Protein AF-A0A954I472-F1 (afdb_monomer)

Radius of gyration: 17.05 Å; Cα contacts (8 Å, |Δi|>4): 274; chains: 1; bounding box: 44×29×44 Å

Mean predicted aligned error: 8.63 Å

Solvent-accessible surface area (backbone atoms only — not comparable to full-atom values): 10928 Å² total; per-residue (Å²): 135,86,69,64,40,75,51,78,44,77,66,88,64,88,88,48,80,73,47,54,65,48,53,52,50,39,52,50,51,48,50,56,46,44,71,44,82,52,88,18,34,58,42,35,77,46,75,53,66,62,86,66,37,33,38,36,34,27,60,54,75,62,58,48,28,46,44,59,49,30,72,79,62,45,45,43,57,71,71,59,41,50,52,45,49,52,29,38,50,54,28,48,53,59,34,42,78,69,76,44,56,43,78,67,48,40,39,74,31,32,31,38,30,80,84,71,50,30,26,32,46,81,72,21,58,81,48,67,66,48,69,81,51,75,83,79,74,65,86,84,77,63,68,76,69,64,32,60,33,73,55,66,80,76,40,94,80,68,60,63,64,41,42,54,47,7,49,54,31,35,50,46,25,36,58,64,62,41,76,63,49,64,88,75,70,77,75,76,82,126

Foldseek 3Di:
DFDKDKDKDQPDDDPDPVVVVLVVLLVVVLVLQCVDDDQAAWHFPDWDDDVRITMTITGDFAFAFQLVCCVVPPADDPVLLVLQLVSNCVSLVSCQVVVFAQQADARRQWTQGPVRHIYGYRRCSVVSNCLVVPPDDDPPPPPPCLQFDPCVVVDSDDHNVRVVSSSVQRSCCRHHVDRSDPPVPVVPPD

Secondary structure (DSSP, 8-state):
---EEEEEEE----S-THHHHHHHHHHHHHHHHHH---TTBPPEEEEEEETTEEEEEEE---EEEHHHHHHHH-SPPHHHHHHHHHHHHHHHHHHHTTT-------GGGEEEETTS-EEE---STTTTTTTT-TTT--TTSSS-GGG--THHHH-S---THHHHHHHHHHHHHHHHSS-SS-GGGGG---

Nearest PDB structures (foldseek):
  4eqm-assembly3_C  TM=9.198E-01  e=1.123E-14  Staphylococcus aureus subsp. aureus N315
  4czt-assembly2_B  TM=7.928E-01  e=5.624E-11  Arabidopsis thaliana
  5he1-assembly1_A  TM=7.602E-01  e=1.270E-10  Homo sapiens
  4ct1-assembly1_A  TM=7.633E-01  e=7.335E-10  Homo sapiens
  6hho-assembly1_A  TM=7.392E-01  e=4.444E-10  Homo sapiens

Sequence (190 aa):
MQKQVVKCLWLMGSGNPSDSAFVDRFQQEARIAAEMTHQNLVRVTHVDRLGELHYLVMEYVEGEDCARRVERTGPMDEETALTVLLGAARGLGYAHQRGIVHRDVKPANLMISAHGEVKVIDLGLARAIDSTRQLGATIGTLGTPLYMAPEQWQSANVDATADVWALGAVLHFLLTGRSPIPEHATDTAT

Structure (mmCIF, N/CA/C/O backbone):
data_AF-A0A954I472-F1
#
_entry.id   AF-A0A954I472-F1
#
loop_
_atom_site.group_PDB
_atom_site.id
_atom_site.type_symbol
_atom_site.label_atom_id
_atom_site.label_alt_id
_atom_site.label_comp_id
_atom_site.label_asym_id
_atom_site.label_entity_id
_atom_site.label_seq_id
_atom_site.pdbx_PDB_ins_code
_atom_site.Cartn_x
_atom_site.Cartn_y
_atom_site.Cartn_z
_atom_site.occupancy
_atom_site.B_iso_or_equiv
_atom_site.auth_seq_id
_atom_site.auth_comp_id
_atom_site.auth_asym_id
_atom_site.auth_atom_id
_atom_site.pdbx_PDB_model_num
ATOM 1 N N . MET A 1 1 ? -17.778 4.203 -21.882 1.00 59.75 1 MET A N 1
ATOM 2 C CA . MET A 1 1 ? -16.333 4.504 -21.987 1.00 59.75 1 MET A CA 1
ATOM 3 C C . MET A 1 1 ? -15.682 4.027 -20.698 1.00 59.75 1 MET A C 1
ATOM 5 O O . MET A 1 1 ? -16.197 4.370 -19.642 1.00 59.75 1 MET A O 1
ATOM 9 N N . GLN A 1 2 ? -14.655 3.180 -20.759 1.00 82.25 2 GLN A N 1
ATOM 10 C CA . GLN A 1 2 ? -14.005 2.647 -19.557 1.00 82.25 2 GLN A CA 1
ATOM 11 C C . GLN A 1 2 ? -12.996 3.679 -19.029 1.00 82.25 2 GLN A C 1
ATOM 13 O O . GLN A 1 2 ? -12.154 4.145 -19.794 1.00 82.25 2 GLN A O 1
ATOM 18 N N . LYS A 1 3 ? -13.114 4.087 -17.757 1.00 91.44 3 LYS A N 1
ATOM 19 C CA . LYS A 1 3 ? -12.169 5.023 -17.123 1.00 91.44 3 LYS A CA 1
ATOM 20 C C . LYS A 1 3 ? -10.831 4.314 -16.871 1.00 91.44 3 LYS A C 1
ATOM 22 O O . LYS A 1 3 ? -10.816 3.140 -16.501 1.00 91.44 3 LYS A O 1
ATOM 27 N N . GLN A 1 4 ? -9.728 5.035 -17.042 1.00 91.88 4 GLN A N 1
ATOM 28 C CA . GLN A 1 4 ? -8.368 4.562 -16.770 1.00 91.88 4 GLN A CA 1
ATOM 29 C C . GLN A 1 4 ? -7.569 5.650 -16.054 1.00 91.88 4 GLN A C 1
ATOM 31 O O . GLN A 1 4 ? -7.871 6.837 -16.187 1.00 91.88 4 GLN A O 1
ATOM 36 N N . VAL A 1 5 ? -6.552 5.235 -15.303 1.00 91.19 5 VAL A N 1
ATOM 37 C CA . VAL A 1 5 ? -5.577 6.131 -14.672 1.00 91.19 5 VAL A CA 1
ATOM 38 C C . VAL A 1 5 ? -4.270 6.031 -15.440 1.00 91.19 5 VAL A C 1
ATOM 40 O O . VAL A 1 5 ? -3.798 4.928 -15.703 1.00 91.19 5 VAL A O 1
ATOM 43 N N . VAL A 1 6 ? -3.676 7.176 -15.777 1.00 89.69 6 VAL A N 1
ATOM 44 C CA . VAL A 1 6 ? -2.341 7.239 -16.380 1.00 89.69 6 VAL A CA 1
ATOM 45 C C . VAL A 1 6 ? -1.385 7.843 -15.36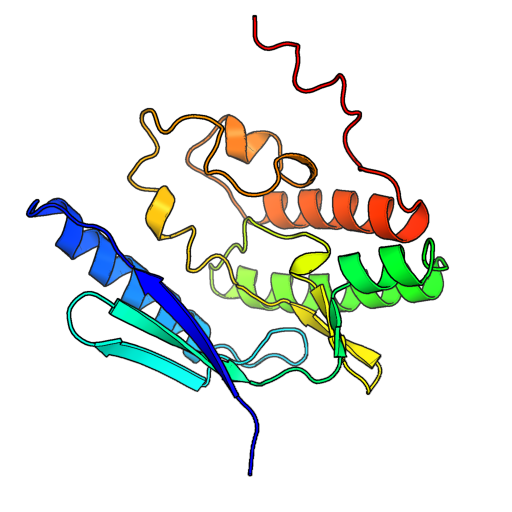4 1.00 89.69 6 VAL A C 1
ATOM 47 O O . VAL A 1 6 ? -1.548 8.995 -14.961 1.00 89.69 6 VAL A O 1
ATOM 50 N N . LYS A 1 7 ? -0.391 7.062 -14.940 1.00 84.50 7 LYS A N 1
ATOM 51 C CA . LYS A 1 7 ? 0.693 7.532 -14.079 1.00 84.50 7 LYS A CA 1
ATOM 52 C C . LYS A 1 7 ? 1.907 7.851 -14.937 1.00 84.50 7 LYS A C 1
ATOM 54 O O . LYS A 1 7 ? 2.440 6.966 -15.597 1.00 84.50 7 LYS A O 1
ATOM 59 N N . CYS A 1 8 ? 2.330 9.107 -14.900 1.00 83.31 8 CYS A N 1
ATOM 60 C CA . CYS A 1 8 ? 3.475 9.629 -15.639 1.00 83.31 8 CYS A CA 1
ATOM 61 C C . CYS A 1 8 ? 4.710 9.685 -14.731 1.00 83.31 8 CYS A C 1
ATOM 63 O O . CYS A 1 8 ? 4.633 10.213 -13.623 1.00 83.31 8 CYS A O 1
ATOM 65 N N . LEU A 1 9 ? 5.843 9.163 -15.200 1.00 73.88 9 LEU A N 1
ATOM 66 C CA . LEU A 1 9 ? 7.127 9.192 -14.509 1.00 73.88 9 LEU A CA 1
ATOM 67 C C . LEU A 1 9 ? 8.180 9.806 -15.428 1.00 73.88 9 LEU A C 1
ATOM 69 O O . LEU A 1 9 ? 8.495 9.268 -16.489 1.00 73.88 9 LEU A O 1
ATOM 73 N N . TRP A 1 10 ? 8.743 10.929 -14.990 1.00 68.69 10 TRP A N 1
ATOM 74 C CA . TRP A 1 10 ? 9.918 11.510 -15.624 1.00 68.69 10 TRP A CA 1
ATOM 75 C C . TRP A 1 10 ? 11.168 10.859 -15.056 1.00 68.69 10 TRP A C 1
ATOM 77 O O . TRP A 1 10 ? 11.523 11.063 -13.893 1.00 68.69 10 TRP A O 1
ATOM 87 N N . LEU A 1 11 ? 11.837 10.072 -15.889 1.00 63.81 11 LEU A N 1
ATOM 88 C CA . LEU A 1 11 ? 13.130 9.507 -15.559 1.00 63.81 11 LEU A CA 1
ATOM 89 C C . LEU A 1 11 ? 14.194 10.538 -15.945 1.00 63.81 11 LEU A C 1
ATOM 91 O O . LEU A 1 11 ? 14.667 10.578 -17.071 1.00 63.81 11 LEU A O 1
ATOM 95 N N . MET A 1 12 ? 14.516 11.445 -15.021 1.00 52.91 12 MET A N 1
ATOM 96 C CA . MET A 1 12 ? 15.586 12.427 -15.228 1.00 52.91 12 MET A CA 1
ATOM 97 C C . MET A 1 12 ? 16.940 11.697 -15.250 1.00 52.91 12 MET A C 1
ATOM 99 O O . MET A 1 12 ? 17.473 11.345 -14.192 1.00 52.91 12 MET A O 1
ATOM 103 N N . GLY A 1 13 ? 17.465 11.459 -16.455 1.00 53.47 13 GLY A N 1
ATOM 104 C CA . GLY A 1 13 ? 18.795 10.913 -16.721 1.00 53.47 13 GLY A CA 1
ATOM 105 C C . GLY A 1 13 ? 19.648 11.919 -17.489 1.00 53.47 13 GLY A C 1
ATOM 106 O O . GLY A 1 13 ? 19.441 12.171 -18.675 1.00 53.47 13 GLY A O 1
ATOM 107 N N . SER A 1 14 ? 20.598 12.550 -16.805 1.00 45.19 14 SER A N 1
ATOM 108 C CA . SER A 1 14 ? 21.612 13.401 -17.420 1.00 45.19 14 SER A CA 1
ATOM 109 C C . SER A 1 14 ? 22.670 12.528 -18.110 1.00 45.19 14 SER A C 1
ATOM 111 O O . SER A 1 14 ? 23.730 12.289 -17.543 1.00 45.19 14 SER A O 1
ATOM 113 N N . GLY A 1 15 ? 22.383 12.038 -19.318 1.00 43.59 15 GLY A N 1
ATOM 114 C CA . GLY A 1 15 ? 23.375 11.582 -20.304 1.00 43.59 15 GLY A CA 1
ATOM 115 C C . GLY A 1 15 ? 24.413 10.529 -19.876 1.00 43.59 15 GLY A C 1
ATOM 116 O O . GLY A 1 15 ? 25.481 10.494 -20.487 1.00 43.59 15 GLY A O 1
ATOM 117 N N . ASN A 1 16 ? 24.159 9.690 -18.864 1.00 48.69 16 ASN A N 1
ATOM 118 C CA . ASN A 1 16 ? 25.148 8.732 -18.348 1.00 48.69 16 ASN A CA 1
ATOM 119 C C . ASN A 1 16 ? 24.762 7.278 -18.720 1.00 48.69 16 ASN A C 1
ATOM 121 O O . ASN A 1 16 ? 23.596 6.915 -18.579 1.00 48.69 16 ASN A O 1
ATOM 125 N N . PRO A 1 17 ? 25.687 6.389 -19.146 1.00 41.56 17 PRO A N 1
ATOM 126 C CA . PRO A 1 17 ? 25.362 5.013 -19.559 1.00 41.56 17 PRO A CA 1
ATOM 127 C C . PRO A 1 17 ? 24.676 4.148 -18.486 1.00 41.56 17 PRO A C 1
ATOM 129 O O . PRO A 1 17 ? 23.981 3.189 -18.826 1.00 41.56 17 PRO A O 1
ATOM 132 N N . SER A 1 18 ? 24.818 4.507 -17.205 1.00 50.25 18 SER A N 1
ATOM 133 C CA . SER A 1 18 ? 24.086 3.923 -16.070 1.00 50.25 18 SER A CA 1
ATOM 134 C C . SER A 1 18 ? 22.563 4.101 -16.148 1.00 50.25 18 SER A C 1
ATOM 136 O O . SER A 1 18 ? 21.836 3.347 -15.503 1.00 50.25 18 SER A O 1
ATOM 138 N N . ASP A 1 19 ? 22.076 5.053 -16.949 1.00 56.69 19 ASP A N 1
ATOM 139 C CA . ASP A 1 19 ? 20.646 5.308 -17.150 1.00 56.69 19 ASP A CA 1
ATOM 140 C C . ASP A 1 19 ? 19.985 4.233 -18.039 1.00 56.69 19 ASP A C 1
ATOM 142 O O . ASP A 1 19 ? 18.796 3.964 -17.895 1.00 56.69 19 ASP A O 1
ATOM 146 N N . SER A 1 20 ? 20.746 3.538 -18.899 1.00 59.66 20 SER A N 1
ATOM 147 C CA . SER A 1 20 ? 20.203 2.474 -19.768 1.00 59.66 20 SER A CA 1
ATOM 148 C C . SER A 1 20 ? 19.774 1.226 -18.985 1.00 59.66 20 SER A C 1
ATOM 150 O O . SER A 1 20 ? 18.615 0.825 -19.052 1.00 59.66 20 SER A O 1
ATOM 152 N N . ALA A 1 21 ? 20.661 0.686 -18.141 1.00 63.38 21 ALA A N 1
ATOM 153 C CA . ALA A 1 21 ? 20.370 -0.461 -17.274 1.00 63.38 21 ALA A CA 1
ATOM 154 C C . ALA A 1 21 ? 19.222 -0.177 -16.286 1.00 63.38 21 ALA A C 1
ATOM 156 O O . ALA A 1 21 ? 18.494 -1.076 -15.862 1.00 63.38 21 ALA A O 1
ATOM 157 N N . PHE A 1 22 ? 19.055 1.092 -15.925 1.00 63.88 22 PHE A N 1
ATOM 158 C CA . PHE A 1 22 ? 17.978 1.579 -15.083 1.00 63.88 22 PHE A CA 1
ATOM 159 C C . PHE A 1 22 ? 16.623 1.578 -15.804 1.00 63.88 22 PHE A C 1
ATOM 161 O O . PHE A 1 22 ? 15.646 1.049 -15.266 1.00 63.88 22 PHE A O 1
ATOM 168 N N . VAL A 1 23 ? 16.565 2.119 -17.027 1.00 67.62 23 VAL A N 1
ATOM 169 C CA . VAL A 1 23 ? 15.349 2.089 -17.851 1.00 67.62 23 VAL A CA 1
ATOM 170 C C . VAL A 1 23 ? 14.958 0.644 -18.158 1.00 67.62 23 VAL A C 1
ATOM 172 O O . VAL A 1 23 ? 13.776 0.308 -18.076 1.00 67.62 23 VAL A O 1
ATOM 175 N N . ASP A 1 24 ? 15.931 -0.226 -18.429 1.00 69.44 24 ASP A N 1
ATOM 176 C CA . ASP A 1 24 ? 15.692 -1.648 -18.691 1.00 69.44 24 ASP A CA 1
ATOM 177 C C . ASP A 1 24 ? 15.097 -2.361 -17.470 1.00 69.44 24 ASP A C 1
ATOM 179 O O . ASP A 1 24 ? 14.124 -3.106 -17.599 1.00 69.44 24 ASP A O 1
ATOM 183 N N . ARG A 1 25 ? 15.607 -2.083 -16.262 1.00 68.75 25 ARG A N 1
ATOM 184 C CA . ARG A 1 25 ? 15.049 -2.637 -15.020 1.00 68.75 25 ARG A CA 1
ATOM 185 C C . ARG A 1 25 ? 13.634 -2.135 -14.751 1.00 68.75 25 ARG A C 1
ATOM 187 O O . ARG A 1 25 ? 12.764 -2.935 -14.419 1.00 68.75 25 ARG A O 1
ATOM 194 N N . PHE A 1 26 ? 13.389 -0.836 -14.919 1.00 71.50 26 PHE A N 1
ATOM 195 C CA . PHE A 1 26 ? 12.051 -0.265 -14.772 1.00 71.50 26 PHE A CA 1
ATOM 196 C C . PHE A 1 26 ? 11.061 -0.917 -15.745 1.00 71.50 26 PHE A C 1
ATOM 198 O O . PHE A 1 26 ? 9.981 -1.341 -15.338 1.00 71.50 26 PHE A O 1
ATOM 205 N N . GLN A 1 27 ? 11.440 -1.057 -17.019 1.00 73.06 27 GLN A N 1
ATOM 206 C CA . GLN A 1 27 ? 10.610 -1.733 -18.014 1.00 73.06 27 GLN A CA 1
ATOM 207 C C . GLN A 1 27 ? 10.380 -3.204 -17.664 1.00 73.06 27 GLN A C 1
ATOM 209 O O . GLN A 1 27 ? 9.270 -3.696 -17.857 1.00 73.06 27 GLN A O 1
ATOM 214 N N . GLN A 1 28 ? 11.389 -3.903 -17.141 1.00 73.88 28 GLN A N 1
ATOM 215 C CA . GLN A 1 28 ? 11.257 -5.295 -16.719 1.00 73.88 28 GLN A CA 1
ATOM 216 C C . GLN A 1 28 ? 10.264 -5.441 -15.561 1.00 73.88 28 GLN A C 1
ATOM 218 O O . GLN A 1 28 ? 9.344 -6.251 -15.647 1.00 73.88 28 GLN A O 1
ATOM 223 N N . GLU A 1 29 ? 10.397 -4.644 -14.501 1.00 72.38 29 GLU A N 1
ATOM 224 C CA . GLU A 1 29 ? 9.479 -4.698 -13.357 1.00 72.38 29 GLU A CA 1
ATOM 225 C C . GLU A 1 29 ? 8.057 -4.284 -13.759 1.00 72.38 29 GLU A C 1
ATOM 227 O O . GLU A 1 29 ? 7.082 -4.919 -13.355 1.00 72.38 29 GLU A O 1
ATOM 232 N N . ALA A 1 30 ? 7.923 -3.284 -14.633 1.00 74.62 30 ALA A N 1
ATOM 233 C CA . ALA A 1 30 ? 6.630 -2.846 -15.138 1.00 74.62 30 ALA A CA 1
ATOM 234 C C . ALA A 1 30 ? 5.953 -3.899 -16.038 1.00 74.62 30 ALA A C 1
ATOM 236 O O . ALA A 1 30 ? 4.733 -4.045 -15.982 1.00 74.62 30 ALA A O 1
ATOM 237 N N . ARG A 1 31 ? 6.719 -4.683 -16.812 1.00 78.44 31 ARG A N 1
ATOM 238 C CA . ARG A 1 31 ? 6.199 -5.845 -17.559 1.00 78.44 31 ARG A CA 1
ATOM 239 C C . ARG A 1 31 ? 5.694 -6.934 -16.621 1.00 78.44 31 ARG A C 1
ATOM 241 O O . ARG A 1 31 ? 4.576 -7.401 -16.807 1.00 78.44 31 ARG A O 1
ATOM 248 N N . ILE A 1 32 ? 6.462 -7.278 -15.584 1.00 79.19 32 ILE A N 1
ATOM 249 C CA . ILE A 1 32 ? 6.023 -8.267 -14.587 1.00 79.19 32 ILE A CA 1
ATOM 250 C C . ILE A 1 32 ? 4.729 -7.783 -13.917 1.00 79.19 32 ILE A C 1
ATOM 252 O O . ILE A 1 32 ? 3.778 -8.549 -13.804 1.00 79.19 32 ILE A O 1
ATOM 256 N N . ALA A 1 33 ? 4.639 -6.502 -13.548 1.00 78.44 33 ALA A N 1
ATOM 257 C CA . ALA A 1 33 ? 3.417 -5.933 -12.982 1.00 78.44 33 ALA A CA 1
ATOM 258 C C . ALA A 1 33 ? 2.229 -5.926 -13.963 1.00 78.44 33 ALA A C 1
ATOM 260 O O . ALA A 1 33 ? 1.092 -6.103 -13.532 1.00 78.44 33 ALA A O 1
ATOM 261 N N . ALA A 1 34 ? 2.464 -5.767 -15.269 1.00 81.88 34 ALA A N 1
ATOM 262 C CA . ALA A 1 34 ? 1.420 -5.871 -16.293 1.00 81.88 34 ALA A CA 1
ATOM 263 C C . ALA A 1 34 ? 0.890 -7.306 -16.471 1.00 81.88 34 ALA A C 1
ATOM 265 O O . ALA A 1 34 ? -0.274 -7.498 -16.819 1.00 81.88 34 ALA A O 1
ATOM 266 N N . GLU A 1 35 ? 1.705 -8.322 -16.186 1.00 84.88 35 GLU A N 1
ATOM 267 C CA . GLU 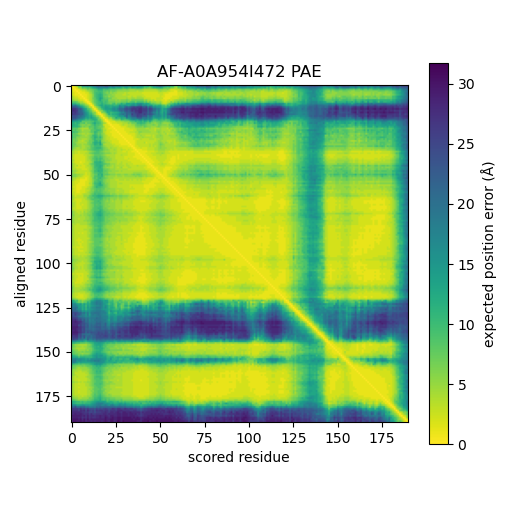A 1 35 ? 1.287 -9.731 -16.198 1.00 84.88 35 GLU A CA 1
ATOM 268 C C . GLU A 1 35 ? 0.516 -10.133 -14.926 1.00 84.88 35 GLU A C 1
ATOM 270 O O . GLU A 1 35 ? -0.132 -11.183 -14.868 1.00 84.88 35 GLU A O 1
ATOM 275 N N . MET A 1 36 ? 0.549 -9.303 -13.883 1.00 86.75 36 MET A N 1
ATOM 276 C CA . MET A 1 36 ? -0.114 -9.591 -12.619 1.00 86.75 36 MET A CA 1
ATOM 277 C C . MET A 1 36 ? -1.614 -9.306 -12.684 1.00 86.75 36 MET A C 1
ATOM 279 O O . MET A 1 36 ? -2.059 -8.170 -12.820 1.00 86.75 36 MET A O 1
ATOM 283 N N . THR A 1 37 ? -2.412 -10.355 -12.485 1.00 91.50 37 THR A N 1
ATOM 284 C CA . THR A 1 37 ? -3.864 -10.243 -12.324 1.00 91.50 37 THR A CA 1
ATOM 285 C C . THR A 1 37 ? -4.280 -10.835 -10.985 1.00 91.50 37 THR A C 1
ATOM 287 O O . THR A 1 37 ? -4.199 -12.042 -10.776 1.00 91.50 37 THR A O 1
ATOM 290 N N . HIS A 1 38 ? -4.735 -9.979 -10.071 1.00 95.44 38 HIS A N 1
ATOM 291 C CA . HIS A 1 38 ? -5.247 -10.385 -8.767 1.00 95.44 38 HIS A CA 1
ATOM 292 C C . HIS A 1 38 ? -6.327 -9.404 -8.302 1.00 95.44 38 HIS A C 1
ATOM 294 O O . HIS A 1 38 ? -6.191 -8.201 -8.505 1.00 95.44 38 HIS A O 1
ATOM 300 N N . GLN A 1 39 ? -7.384 -9.895 -7.646 1.00 95.75 39 GLN A N 1
ATOM 301 C CA . GLN A 1 39 ? -8.519 -9.057 -7.227 1.00 95.75 39 GLN A CA 1
ATOM 302 C C . GLN A 1 39 ? -8.089 -7.888 -6.318 1.00 95.75 39 GLN A C 1
ATOM 304 O O . GLN A 1 39 ? -8.615 -6.785 -6.436 1.00 95.75 39 GLN A O 1
ATOM 309 N N . ASN A 1 40 ? -7.081 -8.119 -5.466 1.00 97.44 40 ASN A N 1
ATOM 310 C CA . ASN A 1 40 ? -6.581 -7.141 -4.499 1.00 97.44 40 ASN A CA 1
ATOM 311 C C . ASN A 1 40 ? -5.381 -6.317 -4.982 1.00 97.44 40 ASN A C 1
ATOM 313 O O . ASN A 1 40 ? -4.751 -5.640 -4.177 1.00 97.44 40 ASN A O 1
ATOM 317 N N . LEU A 1 41 ? -5.046 -6.373 -6.269 1.00 95.00 41 LEU A N 1
ATOM 318 C CA . LEU A 1 41 ? -4.034 -5.514 -6.876 1.00 95.00 41 LEU A CA 1
ATOM 319 C C . LEU A 1 41 ? -4.678 -4.674 -7.973 1.00 95.00 41 LEU A C 1
ATOM 321 O O . LEU A 1 41 ? -5.605 -5.129 -8.647 1.00 95.00 41 LEU A O 1
ATOM 325 N N . VAL A 1 42 ? -4.190 -3.450 -8.153 1.00 92.94 42 VAL A N 1
ATOM 326 C CA . VAL A 1 42 ? -4.563 -2.649 -9.316 1.00 92.94 42 VAL A CA 1
ATOM 327 C C . VAL A 1 42 ? -3.996 -3.292 -10.573 1.00 92.94 42 VAL A C 1
ATOM 329 O O . VAL A 1 42 ? -2.805 -3.602 -10.653 1.00 92.94 42 VAL A O 1
ATOM 332 N N . ARG A 1 43 ? -4.850 -3.508 -11.568 1.00 91.06 43 ARG A N 1
ATOM 333 C CA . ARG A 1 43 ? -4.406 -4.039 -12.854 1.00 91.06 43 ARG A CA 1
ATOM 334 C C . ARG A 1 43 ? -3.713 -2.951 -13.666 1.00 91.06 43 ARG A C 1
ATOM 336 O O . ARG A 1 43 ? -4.339 -1.959 -14.046 1.00 91.06 43 ARG A O 1
ATOM 343 N N . VAL A 1 44 ? -2.449 -3.186 -13.997 1.00 88.56 44 VAL A N 1
ATOM 344 C CA . VAL A 1 44 ? -1.723 -2.428 -15.020 1.00 88.56 44 VAL A CA 1
ATOM 345 C C . VAL A 1 44 ? -2.135 -2.982 -16.383 1.00 88.56 44 VAL A C 1
ATOM 347 O O . VAL A 1 44 ? -2.009 -4.174 -16.636 1.00 88.56 44 VAL A O 1
ATOM 350 N N . THR A 1 45 ? -2.682 -2.135 -17.251 1.00 86.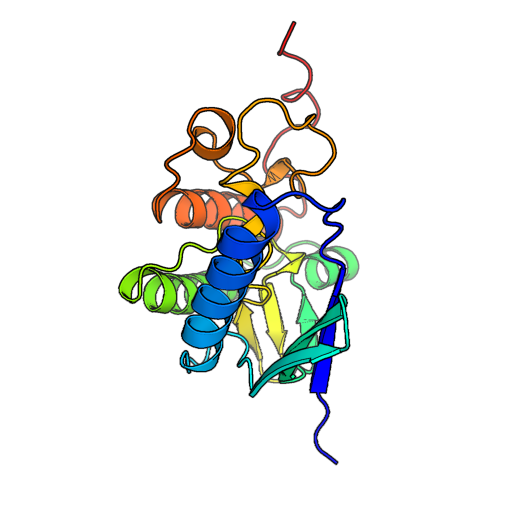62 45 THR A N 1
ATOM 351 C CA . THR A 1 45 ? -3.141 -2.542 -18.588 1.00 86.62 45 THR A CA 1
ATOM 352 C C . THR A 1 45 ? -2.112 -2.271 -19.671 1.00 86.62 45 THR A C 1
ATOM 354 O O . THR A 1 45 ? -2.084 -2.986 -20.665 1.00 86.62 45 THR A O 1
ATOM 357 N N . HIS A 1 46 ? -1.306 -1.220 -19.512 1.00 86.12 46 HIS A N 1
ATOM 358 C CA . HIS A 1 46 ? -0.300 -0.837 -20.500 1.00 86.12 46 HIS A CA 1
ATOM 359 C C . HIS A 1 46 ? 0.877 -0.151 -19.819 1.00 86.12 46 HIS A C 1
ATOM 361 O O . HIS A 1 46 ? 0.696 0.566 -18.834 1.00 86.12 46 HIS A O 1
ATOM 367 N N . VAL A 1 47 ? 2.070 -0.343 -20.362 1.00 82.81 47 VAL A N 1
ATOM 368 C CA . VAL A 1 47 ? 3.298 0.331 -19.936 1.00 82.81 47 VAL A CA 1
ATOM 369 C C . VAL A 1 47 ? 4.017 0.769 -21.195 1.00 82.81 47 VAL A C 1
ATOM 371 O O . VAL A 1 47 ? 4.231 -0.047 -22.089 1.00 82.81 47 VAL A O 1
ATOM 374 N N . ASP A 1 48 ? 4.390 2.041 -21.270 1.00 84.38 48 ASP A N 1
ATOM 375 C CA . ASP A 1 48 ? 5.029 2.580 -22.466 1.00 84.38 48 ASP A CA 1
ATOM 376 C C . ASP A 1 48 ? 5.873 3.825 -22.156 1.00 84.38 48 ASP A C 1
ATOM 378 O O . ASP A 1 48 ? 6.016 4.245 -21.000 1.00 84.38 48 ASP A O 1
ATOM 382 N N . ARG A 1 49 ? 6.441 4.425 -23.205 1.00 82.62 49 ARG A N 1
ATOM 383 C CA . ARG A 1 49 ? 7.165 5.693 -23.137 1.00 82.62 49 ARG A CA 1
ATOM 384 C C . ARG A 1 49 ? 6.867 6.612 -24.317 1.00 82.62 49 ARG A C 1
ATOM 386 O O . ARG A 1 49 ? 6.618 6.167 -25.433 1.00 82.62 49 ARG A O 1
ATOM 393 N N . LEU A 1 50 ? 6.972 7.911 -24.073 1.00 82.50 50 LEU A N 1
ATOM 394 C CA . LEU A 1 50 ? 6.947 8.962 -25.083 1.00 82.50 50 LEU A CA 1
ATOM 395 C C . LEU A 1 50 ? 8.187 9.847 -24.904 1.00 82.50 50 LEU A C 1
ATOM 397 O O . LEU A 1 50 ? 8.220 10.720 -24.038 1.00 82.50 50 LEU A O 1
ATOM 401 N N . GLY A 1 51 ? 9.227 9.596 -25.703 1.00 83.44 51 GLY A N 1
ATOM 402 C CA . GLY A 1 51 ? 10.554 10.167 -25.450 1.00 83.44 51 GLY A CA 1
ATOM 403 C C . GLY A 1 51 ? 11.099 9.679 -24.104 1.00 83.44 51 GLY A C 1
ATOM 404 O O . GLY A 1 51 ? 11.143 8.473 -23.868 1.00 83.44 51 GLY A O 1
ATOM 405 N N . GLU A 1 52 ? 11.438 10.621 -23.222 1.00 77.12 52 GLU A N 1
ATOM 406 C CA . GLU A 1 52 ? 11.924 10.362 -21.853 1.00 77.12 52 GLU A CA 1
ATOM 407 C C . GLU A 1 52 ? 10.794 10.185 -20.821 1.00 77.12 52 GLU A C 1
ATOM 409 O O . GLU A 1 52 ? 11.032 9.836 -19.662 1.00 77.12 52 GLU A O 1
ATOM 414 N N . LEU A 1 53 ? 9.542 10.439 -21.219 1.00 79.69 53 LEU A N 1
ATOM 415 C CA . LEU A 1 53 ? 8.395 10.266 -20.340 1.00 79.69 53 LEU A CA 1
ATOM 416 C C . LEU A 1 53 ? 7.954 8.805 -20.348 1.00 79.69 53 LEU A C 1
ATOM 418 O O . LEU A 1 53 ? 7.404 8.324 -21.337 1.00 79.69 53 LEU A O 1
ATOM 422 N N . HIS A 1 54 ? 8.109 8.127 -19.219 1.00 80.06 54 HIS A N 1
ATOM 423 C CA . HIS A 1 54 ? 7.527 6.810 -19.007 1.00 80.06 54 HIS A CA 1
ATOM 424 C C . HIS A 1 54 ? 6.117 6.940 -18.446 1.00 80.06 54 HIS A C 1
ATOM 426 O O . HIS A 1 54 ? 5.838 7.830 -17.640 1.00 80.06 54 HIS A O 1
ATOM 432 N N . TYR A 1 55 ? 5.214 6.051 -18.847 1.00 83.94 55 TYR A N 1
ATOM 433 C CA . TYR A 1 55 ? 3.869 6.042 -18.295 1.00 83.94 55 TYR A CA 1
ATOM 434 C C . TYR A 1 55 ? 3.299 4.637 -18.140 1.00 83.94 55 TYR A C 1
ATOM 436 O O . TYR A 1 55 ? 3.626 3.710 -18.881 1.00 83.94 55 TYR A O 1
ATOM 444 N N . LEU A 1 56 ? 2.418 4.504 -17.151 1.00 85.62 56 LEU A N 1
ATOM 445 C CA . LEU A 1 56 ? 1.648 3.298 -16.889 1.00 85.62 56 LEU A CA 1
ATOM 446 C C . LEU A 1 56 ? 0.169 3.627 -16.974 1.00 85.62 56 LEU A C 1
ATOM 448 O O . LEU A 1 56 ? -0.301 4.573 -16.341 1.00 85.62 56 LEU A O 1
ATOM 452 N N . VAL A 1 57 ? -0.560 2.822 -17.733 1.00 89.19 57 VAL A N 1
ATOM 453 C CA . VAL A 1 57 ? -2.017 2.854 -17.791 1.00 89.19 57 VAL A CA 1
ATOM 454 C C . VAL A 1 57 ? -2.542 1.752 -16.889 1.00 89.19 57 VAL A C 1
ATOM 456 O O . VAL A 1 57 ? -2.137 0.595 -17.001 1.00 89.19 57 VAL A O 1
ATOM 459 N N . MET A 1 58 ? -3.442 2.118 -15.990 1.00 90.88 58 MET A N 1
ATOM 460 C CA . MET A 1 58 ? -3.994 1.243 -14.966 1.00 90.88 58 MET A CA 1
ATOM 461 C C . MET A 1 58 ? -5.515 1.314 -14.981 1.00 90.88 58 MET A C 1
ATOM 463 O O . MET A 1 58 ? -6.113 2.293 -15.448 1.00 90.88 58 MET A O 1
ATOM 467 N N . GLU A 1 59 ? -6.156 0.280 -14.442 1.00 92.19 59 GLU A N 1
ATOM 468 C CA . GLU A 1 59 ? -7.586 0.350 -14.175 1.00 92.19 59 GLU A CA 1
ATOM 469 C C . GLU A 1 59 ? -7.911 1.518 -13.236 1.00 92.19 59 GLU A C 1
ATOM 471 O O . GLU A 1 59 ? -7.177 1.818 -12.292 1.00 92.19 59 GLU A O 1
ATOM 476 N N . TYR A 1 60 ? -9.025 2.193 -13.504 1.00 93.12 60 TYR A N 1
ATOM 477 C CA . TYR A 1 60 ? -9.563 3.173 -12.577 1.00 93.12 60 TYR A CA 1
ATOM 478 C C . TYR A 1 60 ? -10.344 2.453 -11.479 1.00 93.12 60 TYR A C 1
ATOM 480 O O . TYR A 1 60 ? -11.351 1.804 -11.761 1.00 93.12 60 TYR A O 1
ATOM 488 N N . VAL A 1 61 ? -9.890 2.590 -10.235 1.00 94.12 61 VAL A N 1
ATOM 489 C CA . VAL A 1 61 ? -10.627 2.115 -9.062 1.00 94.12 61 VAL A CA 1
ATOM 490 C C . VAL A 1 61 ? -11.581 3.221 -8.626 1.00 94.12 61 VAL A C 1
ATOM 492 O O . VAL A 1 61 ? -11.156 4.246 -8.097 1.00 94.12 61 VAL A O 1
ATOM 495 N N . GLU A 1 62 ? -12.873 3.027 -8.875 1.00 95.06 62 GLU A N 1
ATOM 496 C CA . GLU A 1 62 ? -13.910 3.917 -8.357 1.00 95.06 62 GLU A CA 1
ATOM 497 C C . GLU A 1 62 ? -14.042 3.694 -6.852 1.00 95.06 62 GLU A C 1
ATOM 499 O O . GLU A 1 62 ? -14.454 2.618 -6.430 1.00 95.06 62 GLU A O 1
ATOM 504 N N . GLY A 1 63 ? -13.638 4.675 -6.046 1.00 95.00 63 GLY A N 1
ATOM 505 C CA . GLY A 1 63 ? -13.541 4.542 -4.596 1.00 95.00 63 GLY A CA 1
ATOM 506 C C . GLY A 1 63 ? -12.665 5.623 -3.969 1.00 95.00 63 GLY A C 1
ATOM 507 O O . GLY A 1 63 ? -12.363 6.635 -4.603 1.00 95.00 63 GLY A O 1
ATOM 508 N N . GLU A 1 64 ? -12.236 5.393 -2.732 1.00 95.81 64 GLU A N 1
ATOM 509 C CA . GLU A 1 64 ? -11.319 6.273 -1.999 1.00 95.81 64 GLU A CA 1
ATOM 510 C C . GLU A 1 64 ? -10.176 5.472 -1.365 1.00 95.81 64 GLU A C 1
ATOM 512 O O . GLU A 1 64 ? -10.321 4.286 -1.064 1.00 95.81 64 GLU A O 1
ATOM 517 N N . ASP A 1 65 ? -9.022 6.110 -1.178 1.00 97.31 65 ASP A N 1
ATOM 518 C CA . ASP A 1 65 ? -7.911 5.513 -0.443 1.00 97.31 65 ASP A CA 1
ATOM 519 C C . ASP A 1 65 ? -8.151 5.561 1.073 1.00 97.31 65 ASP A C 1
ATOM 521 O O . ASP A 1 65 ? -8.917 6.379 1.596 1.00 97.31 65 ASP A O 1
ATOM 525 N N . CYS A 1 66 ? -7.482 4.670 1.801 1.00 97.06 66 CYS A N 1
ATOM 526 C CA . CYS A 1 66 ? -7.673 4.528 3.238 1.00 97.06 66 CYS A CA 1
ATOM 527 C C . CYS A 1 66 ? -7.249 5.772 4.032 1.00 97.06 66 CYS A C 1
ATOM 529 O O . CYS A 1 66 ? -7.829 6.025 5.087 1.00 97.06 66 CYS A O 1
ATOM 531 N N . ALA A 1 67 ? -6.275 6.558 3.548 1.00 95.50 67 ALA A N 1
ATOM 532 C CA . ALA A 1 67 ? -5.900 7.814 4.203 1.00 95.50 67 ALA A CA 1
ATOM 533 C C . ALA A 1 67 ? -7.071 8.803 4.166 1.00 95.50 67 ALA A C 1
ATOM 535 O O . ALA A 1 67 ? -7.515 9.264 5.219 1.00 95.50 67 ALA A O 1
ATOM 536 N N . ARG A 1 68 ? -7.634 9.051 2.979 1.00 96.44 68 ARG A N 1
ATOM 537 C CA . ARG A 1 68 ? -8.804 9.927 2.817 1.00 96.44 68 ARG A CA 1
ATOM 538 C C . ARG A 1 68 ? -10.030 9.412 3.559 1.00 96.44 68 ARG A C 1
ATOM 540 O O . ARG A 1 68 ? -10.745 10.199 4.179 1.00 96.44 68 ARG A O 1
ATOM 547 N N . ARG A 1 69 ? -10.259 8.094 3.559 1.00 96.81 69 ARG A N 1
ATOM 548 C CA . ARG A 1 69 ? -11.373 7.485 4.299 1.00 96.81 69 ARG A CA 1
ATOM 549 C C . ARG A 1 69 ? -11.276 7.762 5.796 1.00 96.81 69 ARG A C 1
ATOM 551 O O . ARG A 1 69 ? -12.310 8.005 6.415 1.00 96.81 69 ARG A O 1
ATOM 558 N N . VAL A 1 70 ? -10.085 7.690 6.386 1.00 96.75 70 VAL A N 1
ATOM 559 C CA . VAL A 1 70 ? -9.880 7.977 7.815 1.00 96.75 70 VAL A CA 1
ATOM 560 C C . VAL A 1 70 ? -9.964 9.477 8.091 1.00 96.75 70 VAL A C 1
ATOM 562 O O . VAL A 1 70 ? -10.604 9.870 9.059 1.00 96.75 70 VAL A O 1
ATOM 565 N N . GLU A 1 71 ? -9.413 10.324 7.221 1.00 94.81 71 GLU A N 1
ATOM 566 C CA . GLU A 1 71 ? -9.515 11.787 7.341 1.00 94.81 71 GLU A CA 1
ATOM 567 C C . GLU A 1 71 ? -10.976 12.269 7.333 1.00 94.81 71 GLU A C 1
ATOM 569 O O . GLU A 1 71 ? -11.384 13.066 8.175 1.00 94.81 71 GLU A O 1
ATOM 574 N N . ARG A 1 72 ? -11.795 11.732 6.424 1.00 96.56 72 ARG A N 1
ATOM 575 C CA . ARG A 1 72 ? -13.231 12.038 6.311 1.00 96.56 72 ARG A CA 1
ATOM 576 C C . ARG A 1 72 ? -14.060 11.404 7.435 1.00 96.56 72 ARG A C 1
ATOM 578 O O . ARG A 1 72 ? -15.039 11.977 7.900 1.00 96.56 72 ARG A O 1
ATOM 585 N N . THR A 1 73 ? -13.689 10.169 7.758 1.00 96.88 73 THR A N 1
ATOM 586 C CA . THR A 1 73 ? -14.301 9.177 8.652 1.00 96.88 73 THR A CA 1
ATOM 587 C C . THR A 1 73 ? -14.167 9.358 10.153 1.00 96.88 73 THR A C 1
ATOM 589 O O . THR A 1 73 ? -15.049 8.991 10.930 1.00 96.88 73 THR A O 1
ATOM 592 N N . GLY A 1 74 ? -12.972 9.771 10.550 1.00 96.81 74 GLY A N 1
ATOM 593 C CA . GLY A 1 74 ? -12.345 9.185 11.724 1.00 96.81 74 GLY A CA 1
ATOM 594 C C . GLY A 1 74 ? -11.907 7.721 11.509 1.00 96.81 74 GLY A C 1
ATOM 595 O O . GLY A 1 74 ? -12.037 7.173 10.403 1.00 96.81 74 GLY A O 1
ATOM 596 N N . PRO A 1 75 ? -11.379 7.089 12.574 1.00 97.81 75 PRO A N 1
ATOM 597 C CA . PRO A 1 75 ? -10.872 5.720 12.544 1.00 97.81 75 PRO A CA 1
ATOM 598 C C . PRO A 1 75 ? -11.922 4.694 12.104 1.00 97.81 75 PRO A C 1
ATOM 600 O O . PRO A 1 75 ? -13.129 4.909 12.228 1.00 97.81 75 PRO A O 1
ATOM 603 N N . MET A 1 76 ? -11.448 3.571 11.578 1.00 98.00 76 MET A N 1
ATOM 604 C CA . MET A 1 76 ? -12.274 2.423 11.216 1.00 98.00 76 MET A CA 1
ATOM 605 C C . MET A 1 76 ? -12.549 1.555 12.446 1.00 98.00 76 MET A C 1
ATOM 607 O O . MET A 1 76 ? -11.723 1.482 13.357 1.00 98.00 76 MET A O 1
ATOM 611 N N . ASP A 1 77 ? -13.689 0.863 12.450 1.00 98.06 77 ASP A N 1
ATOM 612 C CA . ASP A 1 77 ? -13.886 -0.259 13.366 1.00 98.06 77 ASP A CA 1
ATOM 613 C C . ASP A 1 77 ? -12.943 -1.428 13.027 1.00 98.06 77 ASP A C 1
ATOM 615 O O . ASP A 1 77 ? -12.337 -1.493 11.951 1.00 98.06 77 ASP A O 1
ATOM 619 N N . GLU A 1 78 ? -12.800 -2.343 13.985 1.00 97.94 78 GLU A N 1
ATOM 620 C CA . GLU A 1 78 ? -11.878 -3.476 13.894 1.00 97.94 78 GLU A CA 1
ATOM 621 C C . GLU A 1 78 ? -12.170 -4.370 12.684 1.00 97.94 78 GLU A C 1
ATOM 623 O O . GLU A 1 78 ? -11.255 -4.734 11.945 1.00 97.94 78 GLU A O 1
ATOM 628 N N . GLU A 1 79 ? -13.442 -4.682 12.442 1.00 97.69 79 GLU A N 1
ATOM 629 C CA . GLU A 1 79 ? -13.863 -5.563 11.353 1.00 97.69 79 GLU A CA 1
ATOM 630 C C . GLU A 1 79 ? -13.518 -4.971 9.978 1.00 97.69 79 GLU A C 1
ATOM 632 O O . GLU A 1 79 ? -12.948 -5.650 9.114 1.00 97.69 79 GLU A O 1
ATOM 637 N N . THR A 1 80 ? -13.786 -3.679 9.788 1.00 96.94 80 THR A N 1
ATOM 638 C CA . THR A 1 80 ? -13.465 -2.950 8.560 1.00 96.94 80 THR A CA 1
ATOM 639 C C . THR A 1 80 ? -11.955 -2.877 8.354 1.00 96.94 80 THR A C 1
ATOM 641 O O . THR A 1 80 ? -11.465 -3.183 7.264 1.00 96.94 80 THR A O 1
ATOM 644 N N . ALA A 1 81 ? -11.195 -2.524 9.395 1.00 98.12 81 ALA A N 1
ATOM 645 C CA . ALA A 1 81 ? -9.740 -2.423 9.315 1.00 98.12 81 ALA A CA 1
ATOM 646 C C . ALA A 1 81 ? -9.087 -3.775 8.978 1.00 98.12 81 ALA A C 1
ATOM 648 O O . ALA A 1 81 ? -8.206 -3.840 8.117 1.00 98.12 81 ALA A O 1
ATOM 649 N N . LEU A 1 82 ? -9.549 -4.869 9.593 1.00 98.06 82 LEU A N 1
ATOM 650 C CA . LEU A 1 82 ? -9.069 -6.223 9.301 1.00 98.06 82 LEU A CA 1
ATOM 651 C C . LEU A 1 82 ? -9.451 -6.682 7.891 1.00 98.06 82 LEU A C 1
ATOM 653 O O . LEU A 1 82 ? -8.648 -7.342 7.231 1.00 98.06 82 LEU A O 1
ATOM 657 N N . THR A 1 83 ? -10.627 -6.299 7.392 1.00 97.56 83 THR A N 1
ATOM 658 C CA . THR A 1 83 ? -11.042 -6.581 6.009 1.00 97.56 83 THR A CA 1
ATOM 659 C C . THR A 1 83 ? -10.116 -5.896 5.003 1.00 97.56 83 THR A C 1
ATOM 661 O O . THR A 1 83 ? -9.647 -6.538 4.056 1.00 97.56 83 THR A O 1
ATOM 664 N N . VAL A 1 84 ? -9.782 -4.622 5.241 1.00 98.12 84 VAL A N 1
ATOM 665 C CA . VAL A 1 84 ? -8.784 -3.879 4.454 1.00 98.12 84 VAL A CA 1
ATOM 666 C C . VAL A 1 84 ? -7.437 -4.589 4.489 1.00 98.12 84 VAL A C 1
ATOM 668 O O . VAL A 1 84 ? -6.853 -4.881 3.441 1.00 98.12 84 VAL A O 1
ATOM 671 N N . LEU A 1 85 ? -6.960 -4.922 5.686 1.00 98.12 85 LEU A N 1
ATOM 672 C CA . LEU A 1 85 ? -5.651 -5.533 5.864 1.00 98.12 85 LEU A CA 1
ATOM 673 C C . LEU A 1 85 ? -5.552 -6.904 5.191 1.00 98.12 85 LEU A C 1
ATOM 675 O O . LEU A 1 85 ? -4.558 -7.190 4.528 1.00 98.12 85 LEU A O 1
ATOM 679 N N . LEU A 1 86 ? -6.593 -7.732 5.302 1.00 98.25 86 LEU A N 1
ATOM 680 C CA . LEU A 1 86 ? -6.651 -9.050 4.675 1.00 98.25 86 LEU A CA 1
A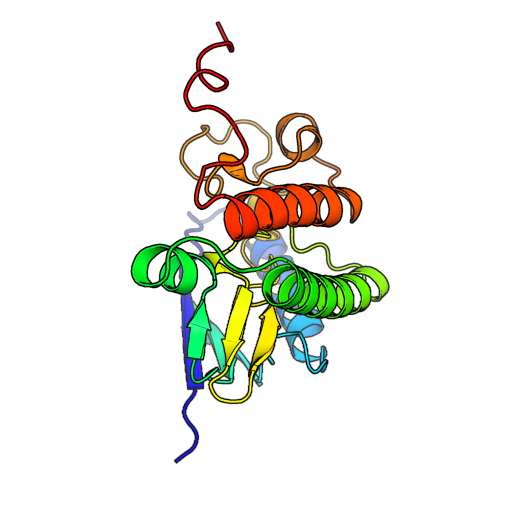TOM 681 C C . LEU A 1 86 ? -6.619 -8.949 3.147 1.00 98.25 86 LEU A C 1
ATOM 683 O O . LEU A 1 86 ? -5.910 -9.716 2.493 1.00 98.25 86 LEU A O 1
ATOM 687 N N . GLY A 1 87 ? -7.367 -8.004 2.571 1.00 98.06 87 GLY A N 1
ATOM 688 C CA . GLY A 1 87 ? -7.327 -7.729 1.137 1.00 98.06 87 GLY A CA 1
ATOM 689 C C . GLY A 1 87 ? -5.926 -7.323 0.683 1.00 98.06 87 GLY A C 1
ATOM 690 O O . GLY A 1 87 ? -5.369 -7.935 -0.230 1.00 98.06 87 GL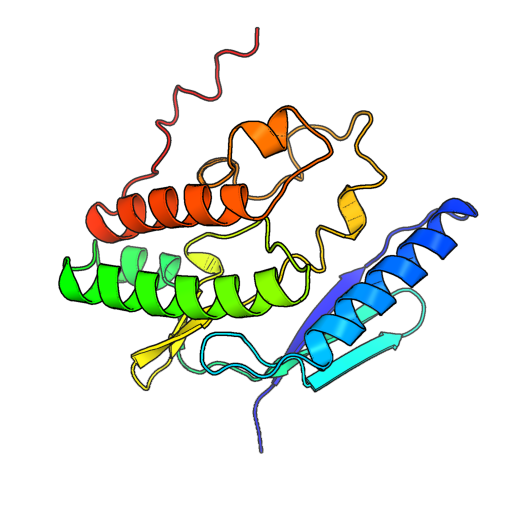Y A O 1
ATOM 691 N N . ALA A 1 88 ? -5.320 -6.353 1.370 1.00 98.06 88 ALA A N 1
ATOM 692 C CA . ALA A 1 88 ? -3.968 -5.893 1.074 1.00 98.06 88 ALA A CA 1
ATOM 693 C C . ALA A 1 88 ? -2.930 -7.021 1.199 1.00 98.06 88 ALA A C 1
ATOM 695 O O . ALA A 1 88 ? -2.139 -7.231 0.280 1.00 98.06 88 ALA A O 1
ATOM 696 N N . ALA A 1 89 ? -2.983 -7.811 2.275 1.00 98.19 89 ALA A N 1
ATOM 697 C CA . ALA A 1 89 ? -2.084 -8.938 2.511 1.00 98.19 89 ALA A CA 1
ATOM 698 C C . ALA A 1 89 ? -2.196 -10.019 1.425 1.00 98.19 89 ALA A C 1
ATOM 700 O O . ALA A 1 89 ? -1.179 -10.550 0.985 1.00 98.19 89 ALA A O 1
ATOM 701 N N . ARG A 1 90 ? -3.407 -10.321 0.934 1.00 98.19 90 ARG A N 1
ATOM 702 C CA . ARG A 1 90 ? -3.602 -11.248 -0.197 1.00 98.19 90 ARG A CA 1
ATOM 703 C C . ARG A 1 90 ? -2.961 -10.720 -1.480 1.00 98.19 90 ARG A C 1
ATOM 705 O O . ARG A 1 90 ? -2.291 -11.475 -2.180 1.00 98.19 90 ARG A O 1
ATOM 712 N N . GLY A 1 91 ? -3.141 -9.431 -1.775 1.00 96.56 91 GLY A N 1
ATOM 713 C CA . GLY A 1 91 ? -2.516 -8.781 -2.928 1.00 96.56 91 GLY A CA 1
ATOM 714 C C . GLY A 1 91 ? -0.989 -8.789 -2.851 1.00 96.56 91 GLY A C 1
ATOM 715 O O . GLY A 1 91 ? -0.325 -9.215 -3.795 1.00 96.56 91 GLY A O 1
ATOM 716 N N . LEU A 1 92 ? -0.435 -8.385 -1.709 1.00 95.69 92 LEU A N 1
ATOM 717 C CA . LEU A 1 92 ? 1.009 -8.366 -1.470 1.00 95.69 92 LEU A CA 1
ATOM 718 C C . LEU A 1 92 ? 1.603 -9.777 -1.503 1.00 95.69 92 LEU A C 1
ATOM 720 O O . LEU A 1 92 ? 2.588 -9.996 -2.196 1.00 95.69 92 LEU A O 1
ATOM 724 N N . GLY A 1 93 ? 0.956 -10.761 -0.876 1.00 96.19 93 GLY A N 1
ATOM 725 C CA . GLY A 1 93 ? 1.398 -12.156 -0.926 1.00 96.19 93 GLY A CA 1
ATOM 726 C C . GLY A 1 93 ? 1.437 -12.718 -2.352 1.00 96.19 93 GLY A C 1
ATOM 727 O O . GLY A 1 93 ? 2.376 -13.427 -2.714 1.00 96.19 93 GLY A O 1
ATOM 728 N N . TYR A 1 94 ? 0.465 -12.358 -3.198 1.00 95.56 94 TYR A N 1
ATOM 729 C CA . TYR A 1 94 ? 0.486 -12.706 -4.623 1.00 95.56 94 TYR A CA 1
ATOM 730 C C . TYR A 1 94 ? 1.677 -12.070 -5.368 1.00 95.56 94 TYR A C 1
ATOM 732 O O . TYR A 1 94 ? 2.271 -12.718 -6.239 1.00 95.56 94 TYR A O 1
ATOM 740 N N . ALA A 1 95 ? 2.037 -10.827 -5.026 1.00 91.69 95 ALA A N 1
ATOM 741 C CA . ALA A 1 95 ? 3.206 -10.128 -5.565 1.00 91.69 95 ALA A CA 1
ATOM 742 C C . ALA A 1 95 ? 4.528 -10.756 -5.097 1.00 91.69 95 ALA A C 1
ATOM 744 O O . ALA A 1 95 ? 5.406 -11.031 -5.917 1.00 91.69 95 ALA A O 1
ATOM 745 N N . HIS A 1 96 ? 4.635 -11.081 -3.806 1.00 92.44 96 HIS A N 1
ATOM 746 C CA . HIS A 1 96 ? 5.821 -11.698 -3.207 1.00 92.44 96 HIS A CA 1
ATOM 747 C C . HIS A 1 96 ? 6.153 -13.046 -3.848 1.00 92.44 96 HIS A C 1
ATOM 749 O O . HIS A 1 96 ? 7.314 -13.315 -4.144 1.00 92.44 96 HIS A O 1
ATOM 755 N N . GLN A 1 97 ? 5.142 -13.863 -4.163 1.00 92.00 97 GLN A N 1
ATOM 756 C CA . GLN A 1 97 ? 5.320 -15.134 -4.885 1.00 92.00 97 GLN A CA 1
ATOM 757 C C . GLN A 1 97 ? 5.924 -14.968 -6.291 1.00 92.00 97 GLN A C 1
ATOM 759 O O . GLN A 1 97 ? 6.402 -15.939 -6.872 1.00 92.00 97 GLN A O 1
ATOM 764 N N . ARG A 1 98 ? 5.902 -13.750 -6.843 1.00 88.50 98 ARG A N 1
ATOM 765 C CA . ARG A 1 98 ? 6.481 -13.379 -8.145 1.00 88.50 98 ARG A CA 1
ATOM 766 C C . ARG A 1 98 ? 7.757 -12.548 -8.007 1.00 88.50 98 ARG A C 1
ATOM 768 O O . ARG A 1 98 ? 8.230 -11.992 -8.991 1.00 88.50 98 ARG A O 1
ATOM 775 N N . GLY A 1 99 ? 8.315 -12.466 -6.799 1.00 84.19 99 GLY A N 1
ATOM 776 C CA . GLY A 1 99 ? 9.553 -11.738 -6.523 1.00 84.19 99 GLY A CA 1
ATOM 777 C C . GLY A 1 99 ? 9.398 -10.217 -6.471 1.00 84.19 99 GLY A C 1
ATOM 778 O O . GLY A 1 99 ? 10.407 -9.518 -6.448 1.00 84.19 99 GLY A O 1
ATOM 779 N N . ILE A 1 100 ? 8.168 -9.694 -6.437 1.00 85.12 100 ILE A N 1
ATOM 780 C CA . ILE A 1 100 ? 7.911 -8.255 -6.305 1.00 85.12 100 ILE A CA 1
ATOM 781 C C . ILE A 1 100 ? 7.636 -7.927 -4.844 1.00 85.12 100 ILE A C 1
ATOM 783 O O . ILE A 1 100 ? 6.695 -8.456 -4.262 1.00 85.12 100 ILE A O 1
ATOM 787 N N . VAL A 1 101 ? 8.426 -7.011 -4.284 1.00 86.94 101 VAL A N 1
ATOM 788 C CA . VAL A 1 101 ? 8.209 -6.398 -2.965 1.00 86.94 101 VAL A CA 1
ATOM 789 C C . VAL A 1 101 ? 7.735 -4.964 -3.185 1.00 86.94 101 VAL A C 1
ATOM 791 O O . VAL A 1 101 ? 8.362 -4.223 -3.942 1.00 86.94 101 VAL A O 1
ATOM 794 N N . HIS A 1 102 ? 6.653 -4.549 -2.529 1.00 89.19 102 HIS A N 1
ATOM 795 C CA . HIS A 1 102 ? 6.038 -3.245 -2.768 1.00 89.19 102 HIS A CA 1
ATOM 796 C C . HIS A 1 102 ? 6.868 -2.091 -2.191 1.00 89.19 102 HIS A C 1
ATOM 798 O O . HIS A 1 102 ? 7.013 -1.049 -2.836 1.00 89.19 1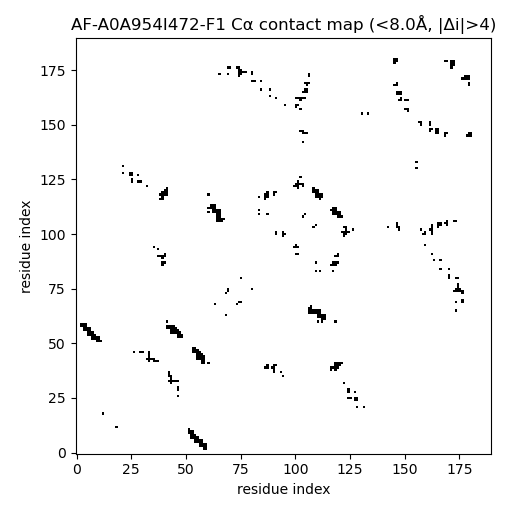02 HIS A O 1
ATOM 804 N N . ARG A 1 103 ? 7.407 -2.248 -0.978 1.00 87.88 103 ARG A N 1
ATOM 805 C CA . ARG A 1 103 ? 8.309 -1.316 -0.275 1.00 87.88 103 ARG A CA 1
ATOM 806 C C . ARG A 1 103 ? 7.730 0.059 0.070 1.00 87.88 103 ARG A C 1
ATOM 808 O O . ARG A 1 103 ? 8.460 0.862 0.638 1.00 87.88 103 ARG A O 1
ATOM 815 N N . ASP A 1 104 ? 6.489 0.369 -0.281 1.00 86.94 104 ASP A N 1
ATOM 816 C CA . ASP A 1 104 ? 5.832 1.667 -0.031 1.00 86.94 104 ASP A CA 1
ATOM 817 C C . ASP A 1 104 ? 4.361 1.447 0.349 1.00 86.94 104 ASP A C 1
ATOM 819 O O . ASP A 1 104 ? 3.458 2.140 -0.114 1.00 86.94 104 ASP A O 1
ATOM 823 N N . VAL A 1 105 ? 4.092 0.415 1.148 1.00 93.00 105 VAL A N 1
ATOM 824 C CA . VAL A 1 105 ? 2.742 0.152 1.649 1.00 93.00 105 VAL A CA 1
ATOM 825 C C . VAL A 1 105 ? 2.378 1.246 2.655 1.00 93.00 105 VAL A C 1
ATOM 827 O O . VAL A 1 105 ? 3.087 1.478 3.628 1.00 93.00 105 VAL A O 1
ATOM 830 N N . LYS A 1 106 ? 1.271 1.945 2.402 1.00 93.12 106 LYS A N 1
ATOM 831 C CA . LYS A 1 106 ? 0.745 3.037 3.236 1.00 93.12 106 LYS A CA 1
ATOM 832 C C . LYS A 1 106 ? -0.750 3.222 2.967 1.00 93.12 106 LYS A C 1
ATOM 834 O O . LYS A 1 106 ? -1.220 2.756 1.928 1.00 93.12 106 LYS A O 1
ATOM 839 N N . PRO A 1 107 ? -1.508 3.942 3.815 1.00 95.56 107 PRO A N 1
ATOM 840 C CA . PRO A 1 107 ? -2.959 4.044 3.653 1.00 95.56 107 PRO A CA 1
ATOM 841 C C . PRO A 1 107 ? -3.377 4.677 2.315 1.00 95.56 107 PRO A C 1
ATOM 843 O O . PRO A 1 107 ? -4.358 4.250 1.720 1.00 95.56 107 PRO A O 1
ATOM 846 N N . ALA A 1 108 ? -2.589 5.621 1.789 1.00 93.25 108 ALA A N 1
ATOM 847 C CA . ALA A 1 108 ? -2.826 6.227 0.474 1.00 93.25 108 ALA A CA 1
ATOM 848 C C . ALA A 1 108 ? -2.651 5.248 -0.709 1.00 93.25 108 ALA A C 1
ATOM 850 O O . ALA A 1 108 ? -3.149 5.516 -1.797 1.00 93.25 108 ALA A O 1
ATOM 851 N N . ASN A 1 109 ? -1.967 4.116 -0.499 1.00 95.12 109 ASN A N 1
ATOM 852 C CA . ASN A 1 109 ? -1.766 3.076 -1.512 1.00 95.12 109 ASN A CA 1
ATOM 853 C C . ASN A 1 109 ? -2.748 1.896 -1.359 1.00 95.12 109 ASN A C 1
ATOM 855 O O . ASN A 1 109 ? -2.647 0.910 -2.089 1.00 95.12 109 ASN A O 1
ATOM 859 N N . LEU A 1 110 ? -3.707 1.986 -0.431 1.00 96.94 110 LEU A N 1
ATOM 860 C CA . LEU A 1 110 ? -4.775 1.004 -0.251 1.00 96.94 110 LEU A CA 1
ATOM 861 C C . LEU A 1 110 ? -6.120 1.647 -0.590 1.00 96.94 110 LEU A C 1
ATOM 863 O O . LEU A 1 110 ? -6.641 2.462 0.168 1.00 96.94 110 LEU A O 1
ATOM 867 N N . MET A 1 111 ? -6.686 1.266 -1.730 1.00 97.50 111 MET A N 1
ATOM 868 C CA . MET A 1 111 ? -7.983 1.739 -2.205 1.00 97.50 111 MET A CA 1
ATOM 869 C C . MET A 1 111 ? -9.108 0.841 -1.699 1.00 97.50 111 MET A C 1
ATOM 871 O O . MET A 1 111 ? -9.007 -0.383 -1.786 1.00 97.50 111 MET A O 1
ATOM 875 N N . ILE A 1 112 ? -10.206 1.451 -1.260 1.00 97.19 112 ILE A N 1
ATOM 876 C CA . ILE A 1 112 ? -11.494 0.791 -1.045 1.00 97.19 112 ILE A CA 1
ATOM 877 C C . ILE A 1 112 ? -12.403 1.223 -2.190 1.00 97.19 112 ILE A C 1
ATOM 879 O O . ILE A 1 112 ? -12.728 2.404 -2.330 1.00 97.19 112 ILE A O 1
ATOM 883 N N . SER A 1 113 ? -12.788 0.274 -3.038 1.00 95.31 113 SER A N 1
ATOM 884 C CA . SER A 1 113 ? -13.709 0.545 -4.141 1.00 95.31 113 SER A CA 1
ATOM 885 C C . SER A 1 113 ? -15.130 0.822 -3.638 1.00 95.31 113 SER A C 1
ATOM 887 O O . SER A 1 113 ? -15.506 0.439 -2.530 1.00 95.31 113 SER A O 1
ATOM 889 N N . ALA A 1 114 ? -15.969 1.406 -4.490 1.00 92.44 114 ALA A N 1
ATOM 890 C CA . ALA A 1 114 ? -17.394 1.612 -4.242 1.00 92.44 114 ALA A CA 1
ATOM 891 C C . ALA A 1 114 ? -18.164 0.297 -3.998 1.00 92.44 114 ALA A C 1
ATOM 893 O O . ALA A 1 114 ? -19.265 0.321 -3.453 1.00 92.44 114 ALA A O 1
ATOM 894 N N . HIS A 1 115 ? -17.582 -0.846 -4.373 1.00 91.31 115 HIS A N 1
ATOM 895 C CA . HIS A 1 115 ? -18.124 -2.183 -4.130 1.00 91.31 115 HIS A CA 1
ATOM 896 C C . HIS A 1 115 ? -17.545 -2.855 -2.871 1.00 91.31 115 HIS A C 1
ATOM 898 O O . HIS A 1 115 ? -17.839 -4.017 -2.610 1.00 91.31 115 HIS A O 1
ATOM 904 N N . GLY A 1 116 ? -16.715 -2.151 -2.093 1.00 91.25 116 GLY A N 1
ATOM 905 C CA . GLY A 1 116 ? -16.085 -2.666 -0.873 1.00 91.25 116 GLY A CA 1
ATOM 906 C C . GLY A 1 116 ? -14.830 -3.512 -1.111 1.00 91.25 116 GLY A C 1
ATOM 907 O O . GLY A 1 116 ? -14.222 -3.995 -0.160 1.00 91.25 116 GLY A O 1
ATOM 908 N N . GLU A 1 117 ? -14.404 -3.689 -2.363 1.00 94.62 117 GLU A N 1
ATOM 909 C CA . GLU A 1 117 ? -13.166 -4.403 -2.679 1.00 94.62 117 GLU A CA 1
ATOM 910 C C . GLU A 1 117 ? -11.937 -3.569 -2.318 1.00 94.62 117 GLU A C 1
ATOM 912 O O . GLU A 1 117 ? -11.878 -2.375 -2.619 1.00 94.62 117 GLU A O 1
ATOM 917 N N . VAL A 1 118 ? -10.926 -4.224 -1.752 1.00 97.44 118 VAL A N 1
ATOM 918 C CA . VAL A 1 118 ? -9.647 -3.603 -1.398 1.00 97.44 118 VAL A CA 1
ATOM 919 C C . VAL A 1 118 ? -8.646 -3.836 -2.516 1.00 97.44 118 VAL A C 1
ATOM 921 O O . VAL A 1 118 ? -8.428 -4.987 -2.899 1.00 97.44 118 VAL A O 1
ATOM 924 N N . LYS A 1 119 ? -7.989 -2.780 -2.992 1.00 96.75 119 LYS A N 1
ATOM 925 C CA . LYS A 1 119 ? -6.942 -2.855 -4.016 1.00 96.75 119 LYS A CA 1
ATOM 926 C C . LYS A 1 119 ? -5.682 -2.133 -3.565 1.00 96.75 119 LYS A C 1
ATOM 928 O O . LYS A 1 119 ? -5.724 -0.958 -3.213 1.00 96.75 119 LYS A O 1
ATOM 933 N N . VAL A 1 120 ? -4.557 -2.834 -3.630 1.00 95.81 120 VAL A N 1
ATOM 934 C CA . VAL A 1 120 ? -3.231 -2.236 -3.480 1.00 95.81 120 VAL A CA 1
ATOM 935 C C . VAL A 1 120 ? -2.851 -1.588 -4.808 1.00 95.81 120 VAL A C 1
ATOM 937 O O . VAL A 1 120 ? -2.891 -2.243 -5.856 1.00 95.81 120 VAL A O 1
ATOM 940 N N . ILE A 1 121 ? -2.517 -0.303 -4.768 1.00 90.88 121 ILE A N 1
ATOM 941 C CA . ILE A 1 121 ? -2.040 0.463 -5.924 1.00 90.88 121 ILE A CA 1
ATOM 942 C C . ILE A 1 121 ? -0.524 0.671 -5.833 1.00 90.88 121 ILE A C 1
ATOM 944 O O . ILE A 1 121 ? 0.060 0.444 -4.784 1.00 90.88 121 ILE A O 1
ATOM 948 N N . ASP A 1 122 ? 0.105 1.141 -6.915 1.00 78.81 122 ASP A N 1
ATOM 949 C CA . ASP A 1 122 ? 1.506 1.588 -6.902 1.00 78.81 122 ASP A CA 1
ATOM 950 C C . ASP A 1 122 ? 2.520 0.536 -6.410 1.00 78.81 122 ASP A C 1
ATOM 952 O O . ASP A 1 122 ? 3.275 0.808 -5.484 1.00 78.81 122 ASP A O 1
ATOM 956 N N . LEU A 1 123 ? 2.590 -0.626 -7.081 1.00 70.31 123 LEU A N 1
ATOM 957 C CA . LEU A 1 123 ? 3.440 -1.804 -6.779 1.00 70.31 123 LEU A CA 1
ATOM 958 C C . LEU A 1 123 ? 4.976 -1.575 -6.725 1.00 70.31 123 LEU A C 1
ATOM 960 O O . LEU A 1 123 ? 5.750 -2.373 -7.239 1.00 70.31 123 LEU A O 1
ATOM 964 N N . GLY A 1 124 ? 5.477 -0.493 -6.136 1.00 61.12 124 GLY A N 1
ATOM 965 C CA . GLY A 1 124 ? 6.909 -0.258 -5.960 1.00 61.12 124 GLY A CA 1
ATOM 966 C C . GLY A 1 124 ? 7.687 -0.069 -7.264 1.00 61.12 124 GLY A C 1
ATOM 967 O O . GLY A 1 124 ? 8.906 0.049 -7.216 1.00 61.12 124 GLY A O 1
ATOM 968 N N . LEU A 1 125 ? 7.018 0.037 -8.419 1.00 61.31 125 LEU A N 1
ATOM 969 C CA . LEU A 1 125 ? 7.652 0.220 -9.737 1.00 61.31 125 LEU A CA 1
ATOM 970 C C . LEU A 1 125 ? 8.545 1.469 -9.788 1.00 61.31 125 LEU A C 1
ATOM 972 O O . LEU A 1 125 ? 9.530 1.519 -10.517 1.00 61.31 125 LEU A O 1
ATOM 976 N N . ALA A 1 126 ? 8.232 2.467 -8.957 1.00 49.19 126 ALA A N 1
ATOM 977 C CA . ALA A 1 126 ? 9.035 3.671 -8.780 1.00 49.19 126 ALA A CA 1
ATOM 978 C C . ALA A 1 126 ? 10.216 3.510 -7.796 1.00 49.19 126 ALA A C 1
ATOM 980 O O . ALA A 1 126 ? 10.980 4.448 -7.628 1.00 49.19 126 ALA A O 1
ATOM 981 N N . ARG A 1 127 ? 10.371 2.361 -7.125 1.00 51.12 127 ARG A N 1
ATOM 982 C CA . ARG A 1 127 ? 11.471 2.035 -6.191 1.00 51.12 127 ARG A CA 1
ATOM 983 C C . ARG A 1 127 ? 12.483 1.038 -6.762 1.00 51.12 127 ARG A C 1
ATOM 985 O O . ARG A 1 127 ? 13.622 1.008 -6.291 1.00 51.12 127 ARG A O 1
ATOM 992 N N . ALA A 1 128 ? 12.136 0.332 -7.841 1.00 45.81 128 ALA A N 1
ATOM 993 C CA . ALA A 1 128 ? 13.096 -0.242 -8.799 1.00 45.81 128 ALA A CA 1
ATOM 994 C C . ALA A 1 128 ? 14.226 0.750 -9.134 1.00 45.81 128 ALA A C 1
ATOM 996 O O . ALA A 1 128 ? 15.402 0.404 -9.227 1.00 45.81 128 ALA A O 1
ATOM 997 N N . ILE A 1 129 ? 13.802 2.011 -9.251 1.00 42.50 129 ILE A N 1
ATOM 998 C CA . ILE A 1 129 ? 14.542 3.218 -9.601 1.00 42.50 129 ILE A CA 1
ATOM 999 C C . ILE A 1 129 ? 15.584 3.608 -8.539 1.00 42.50 129 ILE A C 1
ATOM 1001 O O . ILE A 1 129 ? 16.666 4.080 -8.880 1.00 42.50 129 ILE A O 1
ATOM 1005 N N . ASP A 1 130 ? 15.276 3.410 -7.256 1.00 43.88 130 ASP A N 1
ATOM 1006 C CA . ASP A 1 130 ? 16.065 3.952 -6.137 1.00 43.88 130 ASP A CA 1
ATOM 1007 C C . ASP A 1 130 ? 17.155 2.994 -5.641 1.00 43.88 130 ASP A C 1
ATOM 1009 O O . ASP A 1 130 ? 18.139 3.411 -5.034 1.00 43.88 130 ASP A O 1
ATOM 1013 N N . SER A 1 131 ? 17.018 1.703 -5.957 1.00 41.66 131 SER A N 1
ATOM 1014 C CA . SER A 1 131 ? 17.945 0.644 -5.527 1.00 41.66 131 SER A CA 1
ATOM 1015 C C . SER A 1 131 ? 19.388 0.883 -6.001 1.00 41.66 131 SER A C 1
ATOM 1017 O O . SER A 1 131 ? 20.334 0.452 -5.355 1.00 41.66 131 SER A O 1
ATOM 1019 N N . THR A 1 132 ? 19.580 1.585 -7.122 1.00 40.84 132 THR A N 1
ATOM 1020 C CA . THR A 1 132 ? 20.911 1.849 -7.703 1.00 40.84 132 THR A CA 1
ATOM 1021 C C . THR A 1 132 ? 21.535 3.157 -7.194 1.00 40.84 132 THR A C 1
ATOM 1023 O O . THR A 1 132 ? 22.735 3.366 -7.353 1.00 40.84 132 THR A O 1
ATOM 1026 N N . ARG A 1 133 ? 20.751 4.040 -6.555 1.00 41.03 133 ARG A N 1
ATOM 1027 C CA . ARG A 1 133 ? 21.210 5.325 -5.986 1.00 41.03 133 ARG A CA 1
ATOM 1028 C C . ARG A 1 133 ? 21.518 5.246 -4.485 1.00 41.03 133 ARG A C 1
ATOM 1030 O O . ARG A 1 133 ? 21.777 6.269 -3.859 1.00 41.03 133 ARG A O 1
ATOM 1037 N N . GLN A 1 134 ? 21.546 4.037 -3.919 1.00 41.34 134 GLN A N 1
ATOM 1038 C CA . GLN A 1 134 ? 21.688 3.742 -2.483 1.00 41.34 134 GLN A CA 1
ATOM 1039 C C . GLN A 1 134 ? 23.013 4.175 -1.817 1.00 41.34 134 GLN A C 1
ATOM 1041 O O . GLN A 1 134 ? 23.238 3.866 -0.651 1.00 41.34 134 GLN A O 1
ATOM 1046 N N . LEU A 1 135 ? 23.869 4.946 -2.489 1.00 35.44 135 LEU A N 1
ATOM 1047 C CA . LEU A 1 135 ? 24.993 5.648 -1.865 1.00 35.44 135 LEU A CA 1
ATOM 1048 C C . LEU A 1 135 ? 24.728 7.162 -1.882 1.00 35.44 135 LEU A C 1
ATOM 1050 O O . LEU A 1 135 ? 25.260 7.886 -2.718 1.00 35.44 135 LEU A O 1
ATOM 1054 N N . GLY A 1 136 ? 23.904 7.641 -0.942 1.00 35.16 136 GLY A N 1
ATOM 1055 C CA . GLY A 1 136 ? 23.904 9.058 -0.544 1.00 35.16 136 GLY A CA 1
ATOM 1056 C C . GLY A 1 136 ? 22.700 9.928 -0.924 1.00 35.16 136 GLY A C 1
ATOM 1057 O O . GLY A 1 136 ? 22.814 11.150 -0.838 1.00 35.16 136 GLY A O 1
ATOM 1058 N N . ALA A 1 137 ? 21.549 9.370 -1.312 1.00 32.78 137 ALA A N 1
ATOM 1059 C CA . ALA A 1 137 ? 20.348 10.186 -1.516 1.00 32.78 137 ALA A CA 1
ATOM 1060 C C . ALA A 1 137 ? 19.747 10.654 -0.175 1.00 32.78 137 ALA A C 1
ATOM 1062 O O . ALA A 1 137 ? 19.412 9.860 0.702 1.00 32.78 137 ALA A O 1
ATOM 1063 N N . THR A 1 138 ? 19.640 11.974 -0.026 1.00 33.03 138 THR A N 1
ATOM 1064 C CA . THR A 1 138 ? 19.130 12.686 1.147 1.00 33.03 138 THR A CA 1
ATOM 1065 C C . THR A 1 138 ? 17.687 12.286 1.478 1.00 33.03 138 THR A C 1
ATOM 1067 O O . THR A 1 138 ? 16.840 12.156 0.595 1.00 33.03 138 THR A O 1
ATOM 1070 N N . ILE A 1 139 ? 17.423 12.195 2.783 1.00 39.03 139 ILE A N 1
ATOM 1071 C CA . ILE A 1 139 ? 16.216 11.772 3.524 1.00 39.03 139 ILE A CA 1
ATOM 1072 C C . ILE A 1 139 ? 14.867 12.350 3.012 1.00 39.03 139 ILE A C 1
ATOM 1074 O O . ILE A 1 139 ? 13.805 11.881 3.406 1.00 39.03 139 ILE A O 1
ATOM 1078 N N . GLY A 1 140 ? 14.863 13.328 2.100 1.00 32.03 140 GLY A N 1
ATOM 1079 C CA . GLY A 1 140 ? 13.664 14.051 1.654 1.00 32.03 140 GLY A CA 1
ATOM 1080 C C . GLY A 1 140 ? 12.893 13.485 0.451 1.00 32.03 140 GLY A C 1
ATOM 1081 O O . GLY A 1 140 ? 11.835 14.019 0.137 1.00 32.03 140 GLY A O 1
ATOM 1082 N N . THR A 1 141 ? 13.387 12.454 -0.249 1.00 35.62 141 THR A N 1
ATOM 1083 C CA . THR A 1 141 ? 12.703 11.872 -1.441 1.00 35.62 141 THR A CA 1
ATOM 1084 C C . THR A 1 141 ? 12.140 10.468 -1.226 1.00 35.62 141 THR A C 1
ATOM 1086 O O . THR A 1 141 ? 11.382 9.958 -2.052 1.00 35.62 141 THR A O 1
ATOM 1089 N N . LEU A 1 142 ? 12.457 9.860 -0.087 1.00 42.03 142 LEU A N 1
ATOM 1090 C CA . LEU A 1 142 ? 11.890 8.596 0.351 1.00 42.03 142 LEU A CA 1
ATOM 1091 C C . LEU A 1 142 ? 10.440 8.856 0.790 1.00 42.03 142 LEU A C 1
ATOM 1093 O O . LEU A 1 142 ? 10.178 9.836 1.482 1.00 42.03 142 LEU A O 1
ATOM 1097 N N . GLY A 1 143 ? 9.488 8.022 0.351 1.00 49.00 143 GLY A N 1
ATOM 1098 C CA . GLY A 1 143 ? 8.070 8.147 0.716 1.00 49.00 143 GLY A CA 1
ATOM 1099 C C . GLY A 1 143 ? 7.850 8.321 2.223 1.00 49.00 143 GLY A C 1
ATOM 1100 O O . GLY A 1 143 ? 8.754 8.062 3.010 1.00 49.00 143 GLY A O 1
ATOM 1101 N N . THR A 1 144 ? 6.651 8.767 2.617 1.00 58.00 144 THR A N 1
ATOM 1102 C CA . THR A 1 144 ? 6.324 9.163 3.996 1.00 58.00 144 THR A CA 1
ATOM 1103 C C . THR A 1 144 ? 6.959 8.208 5.022 1.00 58.00 144 THR A C 1
ATOM 1105 O O . THR A 1 144 ? 6.498 7.071 5.147 1.00 58.00 144 THR A O 1
ATOM 1108 N N . PRO A 1 145 ? 8.009 8.639 5.749 1.00 69.62 145 PRO A N 1
ATOM 1109 C CA . PRO A 1 145 ? 8.888 7.744 6.511 1.00 69.62 145 PRO A CA 1
ATOM 1110 C C . PRO A 1 145 ? 8.168 6.973 7.622 1.00 69.62 145 PRO A C 1
ATOM 1112 O O . PRO A 1 145 ? 8.663 5.965 8.112 1.00 69.62 145 PRO A O 1
ATOM 1115 N N . LEU A 1 146 ? 6.957 7.416 7.956 1.00 82.12 146 LEU A N 1
ATOM 1116 C CA . LEU A 1 146 ? 6.076 6.875 8.981 1.00 82.12 146 LEU A CA 1
ATOM 1117 C C . LEU A 1 146 ? 5.701 5.397 8.787 1.00 82.12 146 LEU A C 1
ATOM 1119 O O . LEU A 1 146 ? 5.399 4.732 9.770 1.00 82.12 146 LEU A O 1
ATOM 1123 N N . TYR A 1 147 ? 5.702 4.875 7.556 1.00 87.50 147 TYR A N 1
ATOM 1124 C CA . TYR A 1 147 ? 5.308 3.480 7.275 1.00 87.50 147 TYR A CA 1
ATOM 1125 C C . TYR A 1 147 ? 6.487 2.583 6.886 1.00 87.50 147 TYR A C 1
ATOM 1127 O O . TYR A 1 147 ? 6.305 1.395 6.629 1.00 87.50 147 TYR A O 1
ATOM 1135 N N . MET A 1 148 ? 7.692 3.148 6.825 1.00 86.44 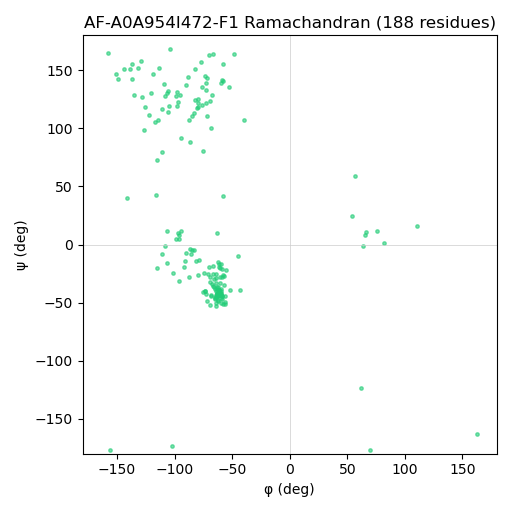148 MET A N 1
ATOM 1136 C CA . MET A 1 148 ? 8.880 2.448 6.362 1.00 86.44 148 MET A CA 1
ATOM 1137 C C . MET A 1 148 ? 9.412 1.494 7.436 1.00 86.44 148 MET A C 1
ATOM 1139 O O . MET A 1 148 ? 9.526 1.868 8.604 1.00 86.44 148 MET A O 1
ATOM 1143 N N . ALA A 1 149 ? 9.777 0.278 7.032 1.00 86.81 149 ALA A N 1
ATOM 1144 C CA . ALA A 1 149 ? 10.393 -0.687 7.932 1.00 86.81 149 ALA A CA 1
ATOM 1145 C C . ALA A 1 149 ? 11.854 -0.309 8.260 1.00 86.81 149 ALA A C 1
ATOM 1147 O O . ALA A 1 149 ? 12.542 0.232 7.387 1.00 86.81 149 ALA A O 1
ATOM 1148 N N . PRO A 1 150 ? 12.358 -0.565 9.484 1.00 84.62 150 PRO A N 1
ATOM 1149 C CA . PRO A 1 150 ? 13.713 -0.188 9.905 1.00 84.62 150 PRO A CA 1
ATOM 1150 C C . PRO A 1 150 ? 14.822 -0.651 8.948 1.00 84.62 150 PRO A C 1
ATOM 1152 O O . PRO A 1 150 ? 15.757 0.095 8.661 1.00 84.62 150 PRO A O 1
ATOM 1155 N N . GLU A 1 151 ? 14.703 -1.854 8.399 1.00 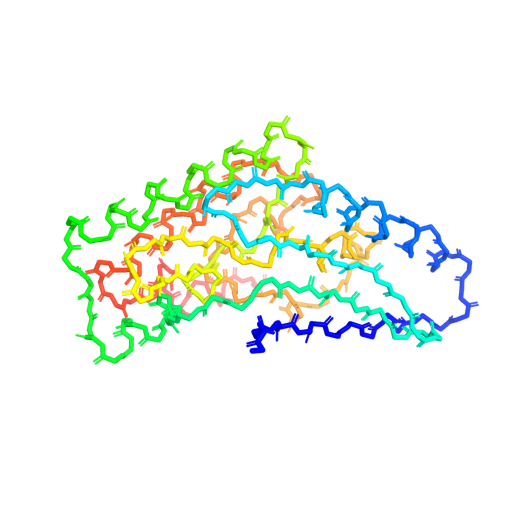81.19 151 GLU A N 1
ATOM 1156 C CA . GLU A 1 151 ? 15.651 -2.446 7.457 1.00 81.19 151 GLU A CA 1
ATOM 1157 C C . GLU A 1 151 ? 15.747 -1.675 6.136 1.00 81.19 151 GLU A C 1
ATOM 1159 O O . GLU A 1 151 ? 16.806 -1.676 5.510 1.00 81.19 151 GLU A O 1
ATOM 1164 N N . GLN A 1 152 ? 14.697 -0.949 5.741 1.00 81.00 152 GLN A N 1
ATOM 1165 C CA . GLN A 1 152 ? 14.719 -0.105 4.543 1.00 81.00 152 GLN A CA 1
ATOM 1166 C C . GLN A 1 152 ? 15.621 1.124 4.704 1.00 81.00 152 GLN A C 1
ATOM 1168 O O . GLN A 1 152 ? 16.035 1.702 3.701 1.00 81.00 152 GLN A O 1
ATOM 1173 N N . TRP A 1 153 ? 15.939 1.511 5.942 1.00 76.75 153 TRP A N 1
ATOM 1174 C CA . TRP A 1 153 ? 16.882 2.588 6.255 1.00 76.75 153 TRP A CA 1
ATOM 1175 C C . TRP A 1 153 ? 18.326 2.098 6.337 1.00 76.75 153 TRP A C 1
ATOM 1177 O O . TRP A 1 153 ? 19.261 2.864 6.123 1.00 76.75 153 TRP A O 1
ATOM 1187 N N . GLN A 1 154 ? 18.504 0.830 6.698 1.00 72.19 154 GLN A N 1
ATOM 1188 C CA . GLN A 1 154 ? 19.798 0.269 7.084 1.00 72.19 154 GLN A CA 1
ATOM 1189 C C . GLN A 1 154 ? 20.446 -0.540 5.962 1.00 72.19 154 GLN A C 1
ATOM 1191 O O . GLN A 1 154 ? 21.662 -0.725 5.956 1.00 72.19 154 GLN A O 1
ATOM 1196 N N . SER A 1 155 ? 19.644 -1.058 5.032 1.00 66.62 155 SER A N 1
ATOM 1197 C CA . SER A 1 155 ? 20.073 -2.069 4.077 1.00 66.62 155 SER A CA 1
ATOM 1198 C C . SER A 1 155 ? 19.560 -1.791 2.671 1.00 66.62 155 SER A C 1
ATOM 1200 O O . SER A 1 155 ? 18.413 -1.409 2.446 1.00 66.62 155 SER A O 1
ATOM 1202 N N . ALA A 1 156 ? 20.420 -2.094 1.702 1.00 64.69 156 ALA A N 1
ATOM 1203 C CA . ALA A 1 156 ? 20.055 -2.209 0.297 1.00 64.69 156 ALA A CA 1
ATOM 1204 C C . ALA A 1 156 ? 19.098 -3.385 0.026 1.00 64.69 156 ALA A C 1
ATOM 1206 O O . ALA A 1 156 ? 18.274 -3.349 -0.894 1.00 64.69 156 ALA A O 1
ATOM 1207 N N . ASN A 1 157 ? 19.216 -4.435 0.841 1.00 71.12 157 ASN A N 1
ATOM 1208 C CA . ASN A 1 157 ? 18.498 -5.692 0.704 1.00 71.12 157 ASN A CA 1
ATOM 1209 C C . ASN A 1 157 ? 17.233 -5.652 1.560 1.00 71.12 157 ASN A C 1
ATOM 1211 O O . ASN A 1 157 ? 17.264 -5.991 2.741 1.00 71.12 157 ASN A O 1
ATOM 1215 N N . VAL A 1 158 ? 16.141 -5.217 0.936 1.00 78.94 158 VAL A N 1
ATOM 1216 C CA . VAL A 1 158 ? 14.792 -5.189 1.512 1.00 78.94 158 VAL A CA 1
ATOM 1217 C C . VAL A 1 158 ? 13.975 -6.322 0.902 1.00 78.94 158 VAL A C 1
ATOM 1219 O O . VAL A 1 158 ? 13.775 -6.341 -0.322 1.00 78.94 158 VAL A O 1
ATOM 1222 N N . ASP A 1 159 ? 13.502 -7.237 1.746 1.00 86.88 159 ASP A N 1
ATOM 1223 C CA . ASP A 1 159 ? 12.659 -8.368 1.361 1.00 86.88 159 ASP A CA 1
ATOM 1224 C C . ASP A 1 159 ? 11.170 -8.133 1.696 1.00 86.88 159 ASP A C 1
ATOM 1226 O O . ASP A 1 159 ? 10.757 -7.034 2.069 1.00 86.88 159 ASP A O 1
ATOM 1230 N N . ALA A 1 160 ? 10.347 -9.169 1.513 1.00 91.12 160 ALA A N 1
ATOM 1231 C CA . ALA A 1 160 ? 8.900 -9.120 1.721 1.00 91.12 160 ALA A CA 1
ATOM 1232 C C . ALA A 1 160 ? 8.476 -8.758 3.158 1.00 91.12 160 ALA A C 1
ATOM 1234 O O . ALA A 1 160 ? 7.341 -8.320 3.360 1.00 91.12 160 ALA A O 1
ATOM 1235 N N . THR A 1 161 ? 9.353 -8.918 4.155 1.00 93.25 161 THR A N 1
ATOM 1236 C CA . THR A 1 161 ? 9.033 -8.615 5.558 1.00 93.25 161 THR A CA 1
ATOM 1237 C C . THR A 1 161 ? 8.806 -7.121 5.797 1.00 93.25 161 THR A C 1
ATOM 1239 O O . THR A 1 161 ? 7.979 -6.767 6.639 1.00 93.25 161 THR A O 1
ATOM 1242 N N . ALA A 1 162 ? 9.390 -6.252 4.966 1.00 91.25 162 ALA A N 1
ATOM 1243 C CA . ALA A 1 162 ? 9.146 -4.812 5.016 1.00 91.25 162 ALA A CA 1
ATOM 1244 C C . ALA A 1 162 ? 7.685 -4.444 4.707 1.00 91.25 162 ALA A C 1
ATOM 1246 O O . ALA A 1 162 ? 7.110 -3.557 5.339 1.00 91.25 162 ALA A O 1
ATOM 1247 N N . ASP A 1 163 ? 7.043 -5.158 3.777 1.00 93.94 163 ASP A N 1
ATOM 1248 C CA . ASP A 1 163 ? 5.622 -4.948 3.481 1.00 93.94 163 ASP A CA 1
ATOM 1249 C C . ASP A 1 163 ? 4.736 -5.416 4.649 1.00 93.94 163 ASP A C 1
ATOM 1251 O O . ASP A 1 163 ? 3.696 -4.816 4.918 1.00 93.94 163 ASP A O 1
ATOM 1255 N N . VAL A 1 164 ? 5.157 -6.456 5.380 1.00 96.06 164 VAL A N 1
ATOM 1256 C CA . VAL A 1 164 ? 4.455 -6.950 6.579 1.00 96.06 164 VAL A CA 1
ATOM 1257 C C . VAL A 1 164 ? 4.541 -5.934 7.717 1.00 96.06 164 VAL A C 1
ATOM 1259 O O . VAL A 1 164 ? 3.529 -5.648 8.359 1.00 96.06 164 VAL A O 1
ATOM 1262 N N . TRP A 1 165 ? 5.718 -5.345 7.938 1.00 95.06 165 TRP A N 1
ATOM 1263 C CA . TRP A 1 165 ? 5.888 -4.243 8.885 1.00 95.06 165 TRP A CA 1
ATOM 1264 C C . TRP A 1 165 ? 4.953 -3.078 8.551 1.00 95.06 165 TRP A C 1
ATOM 1266 O O . TRP A 1 165 ? 4.188 -2.608 9.398 1.00 95.06 165 TRP A O 1
ATOM 1276 N N . ALA A 1 166 ? 4.971 -2.648 7.290 1.00 94.62 166 ALA A N 1
ATOM 1277 C CA . ALA A 1 166 ? 4.165 -1.537 6.818 1.00 94.62 166 ALA A CA 1
ATOM 1278 C C . ALA A 1 166 ? 2.655 -1.809 6.949 1.00 94.62 166 ALA A C 1
ATOM 1280 O O . ALA A 1 166 ? 1.904 -0.910 7.322 1.00 94.62 166 ALA A O 1
ATOM 1281 N N . LEU A 1 167 ? 2.195 -3.049 6.736 1.00 97.12 167 LEU A N 1
ATOM 1282 C CA . LEU A 1 167 ? 0.813 -3.451 7.028 1.00 97.12 167 LEU A CA 1
ATOM 1283 C C . LEU A 1 167 ? 0.458 -3.266 8.512 1.00 97.12 167 LEU A C 1
ATOM 1285 O O . LEU A 1 167 ? -0.621 -2.760 8.816 1.00 97.12 167 LEU A O 1
ATOM 1289 N 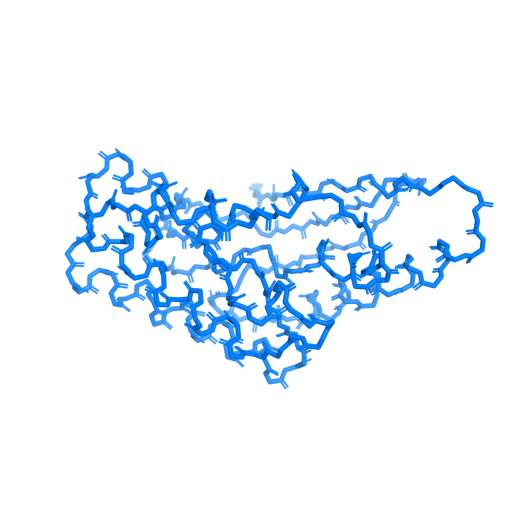N . GLY A 1 168 ? 1.356 -3.609 9.438 1.00 96.81 168 GLY A N 1
ATOM 1290 C CA . GLY A 1 168 ? 1.154 -3.347 10.868 1.00 96.81 168 GLY A CA 1
ATOM 1291 C C . GLY A 1 168 ? 1.010 -1.852 11.177 1.00 96.81 168 GLY A C 1
ATOM 1292 O O . GLY A 1 168 ? 0.095 -1.441 11.894 1.00 96.81 168 GLY A O 1
ATOM 1293 N N . ALA A 1 169 ? 1.860 -1.025 10.566 1.00 95.69 169 ALA A N 1
ATOM 1294 C CA . ALA A 1 169 ? 1.803 0.431 10.686 1.00 95.69 169 ALA A CA 1
ATOM 1295 C C . ALA A 1 169 ? 0.502 1.017 10.098 1.00 95.69 169 ALA A C 1
ATOM 1297 O O . ALA A 1 169 ? -0.115 1.904 10.694 1.00 95.69 169 ALA A O 1
ATOM 1298 N N . VAL A 1 170 ? 0.035 0.485 8.963 1.00 96.44 170 VAL A N 1
ATOM 1299 C CA . VAL A 1 170 ? -1.268 0.832 8.383 1.00 96.44 170 VAL A CA 1
ATOM 1300 C C . VAL A 1 170 ? -2.400 0.445 9.327 1.00 96.44 170 VAL A C 1
ATOM 1302 O O . VAL A 1 170 ? -3.254 1.286 9.590 1.00 96.44 170 VAL A O 1
ATOM 1305 N N . LEU A 1 171 ? -2.410 -0.776 9.872 1.00 97.94 171 LEU A N 1
ATOM 1306 C CA . LEU A 1 171 ? -3.459 -1.227 10.790 1.00 97.94 171 LEU A CA 1
ATOM 1307 C C . LEU A 1 171 ? -3.589 -0.289 11.997 1.00 97.94 171 LEU A C 1
ATOM 1309 O O . LEU A 1 171 ? -4.700 0.107 12.346 1.00 97.94 171 LEU A O 1
ATOM 1313 N N . HIS A 1 172 ? -2.465 0.124 12.591 1.00 96.62 172 HIS A N 1
ATOM 1314 C CA . HIS A 1 172 ? -2.469 1.108 13.674 1.00 96.62 172 HIS A CA 1
ATOM 1315 C C . HIS A 1 172 ? -3.154 2.413 13.252 1.00 96.62 172 HIS A C 1
ATOM 1317 O O . HIS A 1 172 ? -4.028 2.914 13.964 1.00 96.62 172 HIS A O 1
ATOM 1323 N N . PHE A 1 173 ? -2.787 2.966 12.092 1.00 96.75 173 PHE A N 1
ATOM 1324 C CA . PHE A 1 173 ? -3.408 4.187 11.579 1.00 96.75 173 PHE A CA 1
ATOM 1325 C C . PHE A 1 173 ? -4.910 4.006 11.330 1.00 96.75 173 PHE A C 1
ATOM 1327 O O . PHE A 1 173 ? -5.696 4.865 11.721 1.00 96.75 173 PHE A O 1
ATOM 1334 N N . LEU A 1 174 ? -5.327 2.883 10.741 1.00 97.62 174 LEU A N 1
ATOM 1335 C CA . LEU A 1 174 ? -6.738 2.600 10.469 1.00 97.62 174 LEU A CA 1
ATOM 1336 C C . LEU A 1 174 ? -7.580 2.575 11.748 1.00 97.62 174 LEU A C 1
ATOM 1338 O O . LEU A 1 174 ? -8.668 3.143 11.762 1.00 97.62 174 LEU A O 1
ATOM 1342 N N . LEU A 1 175 ? -7.068 1.962 12.817 1.00 98.06 175 LEU A N 1
ATOM 1343 C CA . LEU A 1 175 ? -7.781 1.798 14.089 1.00 98.06 175 LEU A CA 1
ATOM 1344 C C . LEU A 1 175 ? -7.758 3.047 14.977 1.00 98.06 175 LEU A C 1
ATOM 1346 O O . LEU A 1 175 ? -8.642 3.231 15.809 1.00 98.06 175 LEU A O 1
ATOM 1350 N N . THR A 1 176 ? -6.743 3.903 14.840 1.00 96.19 176 THR A N 1
ATOM 1351 C CA . THR A 1 176 ? -6.523 5.024 15.774 1.00 96.19 176 THR A CA 1
ATOM 1352 C C . THR A 1 176 ? -6.672 6.400 15.137 1.00 96.19 176 THR A C 1
ATOM 1354 O O . THR A 1 176 ? -6.850 7.387 15.851 1.00 96.19 176 THR A O 1
ATOM 1357 N N . GLY A 1 177 ? -6.561 6.492 13.810 1.00 93.38 177 GLY A N 1
ATOM 1358 C CA . GLY A 1 177 ? -6.431 7.750 13.075 1.00 93.38 177 GLY A CA 1
ATOM 1359 C C . GLY A 1 177 ? -5.121 8.495 13.342 1.00 93.38 177 GLY A C 1
ATOM 1360 O O . GLY A 1 177 ? -5.001 9.662 12.977 1.00 93.38 177 GLY A O 1
ATOM 1361 N N . ARG A 1 178 ? -4.144 7.864 14.007 1.00 90.00 178 ARG A N 1
ATOM 1362 C CA . ARG A 1 178 ? -2.873 8.481 14.409 1.00 90.00 178 ARG A CA 1
ATOM 1363 C C . ARG A 1 178 ? -1.700 7.861 13.670 1.00 90.00 178 ARG A C 1
ATOM 1365 O O . ARG A 1 178 ? -1.723 6.679 13.322 1.00 90.00 178 ARG A O 1
ATOM 1372 N N . SER A 1 179 ? -0.652 8.663 13.485 1.00 83.25 179 SER A N 1
ATOM 1373 C CA . SER A 1 179 ? 0.623 8.180 12.954 1.00 83.25 179 SER A CA 1
ATOM 1374 C C . SER A 1 179 ? 1.128 6.977 13.772 1.00 83.25 179 SER A C 1
ATOM 1376 O O . SER A 1 179 ? 1.078 7.030 15.004 1.00 83.25 179 SER A O 1
ATOM 1378 N N . PRO A 1 180 ? 1.610 5.905 13.118 1.00 81.75 180 PRO A N 1
ATOM 1379 C CA . PRO A 1 180 ? 2.165 4.731 13.795 1.00 81.75 180 PRO A CA 1
ATOM 1380 C C . PRO A 1 180 ? 3.518 5.012 14.461 1.00 81.75 180 PRO A C 1
ATOM 1382 O O . PRO A 1 180 ? 3.873 4.342 15.428 1.00 81.75 180 PRO A O 1
ATOM 1385 N N . ILE A 1 181 ? 4.259 6.010 13.969 1.00 74.56 181 ILE A N 1
ATOM 1386 C CA . ILE A 1 181 ? 5.523 6.465 14.555 1.00 74.56 181 ILE A CA 1
ATOM 1387 C C . ILE A 1 181 ? 5.286 7.841 15.203 1.00 74.56 181 ILE A C 1
ATOM 1389 O O . ILE A 1 181 ? 4.747 8.731 14.533 1.00 74.56 181 ILE A O 1
ATOM 1393 N N . PRO A 1 182 ? 5.661 8.042 16.483 1.00 61.22 182 PRO A N 1
ATOM 1394 C CA . PRO A 1 182 ? 5.578 9.345 17.141 1.00 61.22 182 PRO A CA 1
ATOM 1395 C C . PRO A 1 182 ? 6.425 10.396 16.408 1.00 61.22 182 PRO A C 1
ATOM 1397 O O . PRO A 1 182 ? 7.565 10.108 16.049 1.00 61.22 182 PRO A O 1
ATOM 1400 N N . GLU A 1 183 ? 5.920 11.626 16.253 1.00 55.06 183 GLU A N 1
ATOM 1401 C CA . GLU A 1 183 ? 6.631 12.736 15.576 1.00 55.06 183 GLU A CA 1
ATOM 1402 C C . GLU A 1 183 ? 8.027 13.034 16.164 1.00 55.06 183 GLU A C 1
ATOM 1404 O O . GLU A 1 183 ? 8.888 13.564 15.473 1.00 55.06 183 GLU A O 1
ATOM 1409 N N . HIS A 1 184 ? 8.294 12.644 17.415 1.00 46.81 184 HIS A N 1
ATOM 1410 C CA . HIS A 1 184 ? 9.586 12.855 18.082 1.00 46.81 184 HIS A CA 1
ATOM 1411 C C . HIS A 1 184 ? 10.637 11.760 17.822 1.00 46.81 184 HIS A C 1
ATOM 1413 O O . HIS A 1 184 ? 11.765 11.877 18.294 1.00 46.81 184 HIS A O 1
ATOM 1419 N N . ALA A 1 185 ? 10.307 10.689 17.095 1.00 48.47 185 ALA A N 1
ATOM 1420 C CA . ALA A 1 185 ? 11.255 9.606 16.818 1.00 48.47 185 ALA A CA 1
ATOM 1421 C C . ALA A 1 185 ? 12.209 9.909 15.644 1.00 48.47 185 ALA A C 1
ATOM 1423 O O . ALA A 1 185 ? 13.221 9.232 15.493 1.00 48.47 185 ALA A O 1
ATOM 1424 N N . THR A 1 186 ? 11.928 10.930 14.828 1.00 46.38 186 THR A N 1
ATOM 1425 C CA . THR A 1 186 ? 12.792 11.341 13.705 1.00 46.38 186 THR A CA 1
ATOM 1426 C C . THR A 1 186 ? 13.923 12.297 14.100 1.00 46.38 186 THR A C 1
ATOM 1428 O O . THR A 1 186 ? 14.775 12.583 13.267 1.00 46.38 186 THR A O 1
ATOM 1431 N N . ASP A 1 187 ? 13.970 12.748 15.359 1.00 40.00 187 ASP A N 1
ATOM 1432 C CA . ASP A 1 187 ? 14.928 13.754 15.856 1.00 40.00 187 ASP A CA 1
ATOM 1433 C C . ASP A 1 187 ? 16.177 13.159 16.545 1.00 40.00 187 ASP A C 1
ATOM 1435 O O . ASP A 1 187 ? 16.971 13.884 17.139 1.00 40.00 187 ASP A O 1
ATOM 1439 N N . THR A 1 188 ? 16.384 11.837 16.492 1.00 35.84 188 THR A N 1
ATOM 1440 C CA . THR A 1 188 ? 17.514 11.157 17.172 1.00 35.84 188 THR A CA 1
ATOM 1441 C C . THR A 1 188 ? 18.499 10.475 16.222 1.00 35.84 188 THR A C 1
ATOM 1443 O O . THR A 1 188 ? 19.004 9.388 16.494 1.00 35.84 188 THR A O 1
ATOM 1446 N N . ALA A 1 189 ? 18.832 11.152 15.125 1.00 34.47 189 ALA A N 1
ATOM 1447 C CA . ALA A 1 189 ? 20.066 10.901 14.383 1.00 34.47 189 ALA A CA 1
ATOM 1448 C C . ALA A 1 189 ? 20.955 12.152 14.463 1.00 34.47 189 ALA A C 1
ATOM 1450 O O . ALA A 1 189 ? 21.045 12.924 13.509 1.00 34.47 189 ALA A O 1
ATOM 1451 N N . THR A 1 190 ? 21.530 12.378 15.647 1.00 36.31 190 THR A N 1
ATOM 1452 C CA . THR A 1 190 ? 22.604 13.357 15.882 1.00 36.31 190 THR A CA 1
ATOM 1453 C C . THR A 1 190 ? 23.954 12.790 15.470 1.00 36.31 190 THR A C 1
ATOM 1455 O O . THR A 1 190 ? 24.177 11.581 15.710 1.00 36.31 190 THR A O 1
#

pLDDT: mean 79.51, std 19.77, range [32.03, 98.25]